Protein AF-A0AAD8YH84-F1 (afdb_monomer_lite)

Organism: NCBI:txid267567

Structure (mmCIF, N/CA/C/O backbone):
data_AF-A0AAD8YH84-F1
#
_entry.id   AF-A0AAD8YH84-F1
#
loop_
_atom_site.group_PDB
_atom_site.id
_atom_site.type_symbol
_atom_site.label_atom_id
_atom_site.label_alt_id
_atom_site.label_comp_id
_atom_site.label_asym_id
_atom_site.label_entity_id
_atom_site.label_seq_id
_atom_site.pdbx_PDB_ins_code
_atom_site.Cartn_x
_atom_site.Cartn_y
_atom_site.Cartn_z
_atom_site.occupancy
_atom_site.B_iso_or_equiv
_atom_site.auth_seq_id
_atom_site.auth_comp_id
_atom_site.auth_asym_id
_atom_site.auth_atom_id
_atom_site.pdbx_PDB_model_num
ATOM 1 N N . GLU A 1 1 ? -4.840 -0.862 -15.797 1.00 57.91 1 GLU A N 1
ATOM 2 C CA . GLU A 1 1 ? -4.434 0.183 -14.823 1.00 57.91 1 GLU A CA 1
ATOM 3 C C . GLU A 1 1 ? -4.237 -0.320 -13.379 1.00 57.91 1 GLU A C 1
ATOM 5 O O . GLU A 1 1 ? -4.005 0.483 -12.484 1.00 57.91 1 GLU A O 1
ATOM 10 N N . TYR A 1 2 ? -4.210 -1.637 -13.135 1.00 66.75 2 TYR A N 1
ATOM 11 C CA . TYR A 1 2 ? -4.249 -2.246 -11.791 1.00 66.75 2 TYR A CA 1
ATOM 12 C C . TYR A 1 2 ? -2.925 -2.258 -10.995 1.00 66.75 2 TYR A C 1
ATOM 14 O O . TYR A 1 2 ? -2.812 -2.936 -9.979 1.00 66.75 2 TYR A O 1
ATOM 22 N N . THR A 1 3 ? -1.902 -1.521 -11.433 1.00 88.50 3 THR A N 1
ATOM 23 C CA . THR A 1 3 ? -0.562 -1.490 -10.804 1.00 88.50 3 THR A CA 1
ATOM 24 C C . THR A 1 3 ? -0.295 -0.214 -10.004 1.00 88.50 3 THR A C 1
ATOM 26 O O . THR A 1 3 ? 0.850 0.094 -9.660 1.00 88.50 3 THR A O 1
ATOM 29 N N . LYS A 1 4 ? -1.355 0.547 -9.722 1.00 95.38 4 LYS A N 1
ATOM 30 C CA . LYS A 1 4 ? -1.313 1.825 -9.012 1.00 95.38 4 LYS A CA 1
ATOM 31 C C . LYS A 1 4 ? -2.124 1.748 -7.723 1.00 95.38 4 LYS A C 1
ATOM 33 O O . LYS A 1 4 ? -3.100 1.007 -7.634 1.00 95.38 4 LYS A O 1
ATOM 38 N N . CYS A 1 5 ? -1.730 2.541 -6.735 1.00 96.88 5 CYS A N 1
ATOM 39 C CA . CYS A 1 5 ? -2.498 2.717 -5.508 1.00 96.88 5 CYS A CA 1
ATOM 40 C C . CYS A 1 5 ? -3.825 3.430 -5.798 1.00 96.88 5 CYS A C 1
ATOM 42 O O . CYS A 1 5 ? -3.808 4.503 -6.392 1.00 96.88 5 CYS A O 1
ATOM 44 N N . GLY A 1 6 ? -4.952 2.897 -5.310 1.00 93.44 6 GLY A N 1
ATOM 45 C CA . GLY A 1 6 ? -6.279 3.513 -5.480 1.00 93.44 6 GLY A CA 1
ATOM 46 C C . GLY A 1 6 ? -6.469 4.868 -4.782 1.00 93.44 6 GLY A C 1
ATOM 47 O O . GLY A 1 6 ? -7.491 5.513 -4.978 1.00 93.44 6 GLY A O 1
ATOM 48 N N . ILE A 1 7 ? -5.493 5.312 -3.977 1.00 95.88 7 ILE A N 1
ATOM 49 C CA . ILE A 1 7 ? -5.532 6.597 -3.258 1.00 95.88 7 ILE A CA 1
ATOM 50 C C . ILE A 1 7 ? -4.567 7.603 -3.873 1.00 95.88 7 ILE A C 1
ATOM 52 O O . ILE A 1 7 ? -4.983 8.666 -4.315 1.00 95.88 7 ILE A O 1
ATOM 56 N N . CYS A 1 8 ? -3.267 7.295 -3.890 1.00 96.69 8 CYS A N 1
ATOM 57 C CA . CYS A 1 8 ? -2.258 8.245 -4.362 1.00 96.69 8 CYS A CA 1
ATOM 58 C C . CYS A 1 8 ? -1.940 8.116 -5.856 1.00 96.69 8 CYS A C 1
ATOM 60 O O . CYS A 1 8 ? -1.123 8.879 -6.360 1.00 96.69 8 CYS A O 1
ATOM 62 N N . ILE A 1 9 ? -2.519 7.129 -6.556 1.00 95.31 9 ILE A N 1
ATOM 63 C CA . ILE A 1 9 ? -2.326 6.850 -7.994 1.00 95.31 9 ILE A CA 1
ATOM 64 C C . ILE A 1 9 ? -0.861 6.525 -8.378 1.00 95.31 9 ILE A C 1
ATOM 66 O O . ILE A 1 9 ? -0.552 6.185 -9.521 1.00 95.31 9 ILE A O 1
ATOM 70 N N . THR A 1 10 ? 0.063 6.540 -7.414 1.00 95.88 10 THR A N 1
ATOM 71 C CA . THR A 1 10 ? 1.465 6.152 -7.590 1.00 95.88 10 THR A CA 1
ATOM 72 C C . THR A 1 10 ? 1.576 4.666 -7.922 1.00 95.88 10 THR A C 1
ATOM 74 O O . THR A 1 10 ? 0.833 3.838 -7.386 1.00 95.88 10 THR A O 1
ATOM 77 N N . LYS A 1 11 ? 2.530 4.328 -8.797 1.00 95.88 11 LYS A N 1
ATOM 78 C CA . LYS A 1 11 ? 2.873 2.940 -9.125 1.00 95.88 11 LYS A CA 1
ATOM 79 C C . LYS A 1 11 ? 3.415 2.217 -7.893 1.00 95.88 11 LYS A C 1
ATOM 81 O O . LYS A 1 11 ? 4.148 2.800 -7.095 1.00 95.88 11 LYS A O 1
ATOM 86 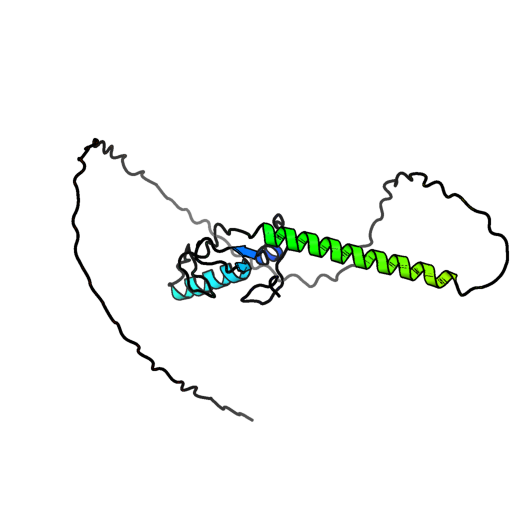N N . PHE A 1 12 ? 3.078 0.942 -7.768 1.00 97.06 12 PHE A N 1
ATOM 87 C CA . PHE A 1 12 ? 3.626 0.108 -6.708 1.00 97.06 12 PHE A CA 1
ATOM 88 C C . PHE A 1 12 ? 5.102 -0.225 -6.930 1.00 97.06 12 PHE A C 1
ATOM 90 O O . PHE A 1 12 ? 5.561 -0.378 -8.063 1.00 97.06 12 PHE A O 1
ATOM 97 N N . SER A 1 13 ? 5.821 -0.384 -5.821 1.00 96.44 13 SER A N 1
ATOM 98 C CA . SER A 1 13 ? 7.168 -0.949 -5.810 1.00 96.44 13 SER A CA 1
ATOM 99 C C . SER A 1 13 ? 7.118 -2.475 -5.923 1.00 96.44 13 SER A C 1
ATOM 101 O O . SER A 1 13 ? 6.216 -3.128 -5.395 1.00 96.44 13 SER A O 1
ATOM 103 N N . SER A 1 14 ? 8.121 -3.034 -6.593 1.00 96.31 14 SER A N 1
ATOM 104 C CA . SER A 1 14 ? 8.383 -4.469 -6.751 1.00 96.31 14 SER A CA 1
ATOM 105 C C . SER A 1 14 ? 9.448 -4.998 -5.773 1.00 96.31 14 SER A C 1
ATOM 107 O O . SER A 1 14 ? 9.706 -6.198 -5.727 1.00 96.31 14 SER A O 1
ATOM 109 N N . TYR A 1 15 ? 10.081 -4.131 -4.976 1.00 92.81 15 TYR A N 1
ATOM 110 C CA . TYR A 1 15 ? 11.219 -4.500 -4.127 1.00 92.81 15 TYR A CA 1
ATOM 111 C C . TYR A 1 15 ? 10.802 -4.748 -2.674 1.00 92.81 15 TYR A C 1
ATOM 113 O O . TYR A 1 15 ? 10.845 -3.843 -1.840 1.00 92.81 15 TYR A O 1
ATOM 121 N N . ARG A 1 16 ? 10.410 -5.990 -2.363 1.00 90.69 16 ARG A N 1
ATOM 122 C CA . ARG A 1 16 ? 9.916 -6.387 -1.030 1.00 90.69 16 ARG A CA 1
ATOM 123 C C . ARG A 1 16 ? 10.971 -6.294 0.073 1.00 90.69 16 ARG A C 1
ATOM 125 O O . ARG A 1 16 ? 10.676 -5.792 1.153 1.00 90.69 16 ARG A O 1
ATOM 132 N N . ASP A 1 17 ? 12.180 -6.772 -0.203 1.00 91.62 17 ASP A N 1
ATOM 133 C CA . ASP A 1 17 ? 13.227 -6.954 0.813 1.00 91.62 17 ASP A CA 1
ATOM 134 C C . ASP A 1 17 ? 14.112 -5.699 0.972 1.00 91.62 17 ASP A C 1
ATOM 136 O O . ASP A 1 17 ? 15.149 -5.714 1.635 1.00 91.62 17 ASP A O 1
ATOM 140 N N . ASN A 1 18 ? 13.698 -4.580 0.366 1.00 92.25 18 ASN A N 1
ATOM 141 C CA . ASN A 1 18 ? 14.405 -3.314 0.474 1.00 92.25 18 ASN A CA 1
ATOM 142 C C . ASN A 1 18 ? 14.263 -2.746 1.892 1.00 92.25 18 ASN A C 1
ATOM 144 O O . ASN A 1 18 ? 13.152 -2.595 2.394 1.00 92.25 18 ASN A O 1
ATOM 148 N N . LYS A 1 19 ? 15.383 -2.397 2.530 1.00 94.12 19 LYS A N 1
ATOM 149 C CA . LYS A 1 19 ? 15.397 -1.818 3.881 1.00 94.12 19 LYS A CA 1
ATOM 150 C C . LYS A 1 19 ? 15.019 -0.333 3.903 1.00 94.12 19 LYS A C 1
ATOM 152 O O . LYS A 1 19 ? 14.677 0.179 4.964 1.00 94.12 19 LYS A O 1
ATOM 157 N N . ASN A 1 20 ? 15.047 0.352 2.758 1.00 96.50 20 ASN A N 1
ATOM 158 C CA . ASN A 1 20 ? 14.724 1.770 2.667 1.00 96.50 20 ASN A CA 1
ATOM 159 C C . ASN A 1 20 ? 13.214 2.003 2.902 1.00 96.50 20 ASN A C 1
ATOM 161 O O . ASN A 1 20 ? 12.395 1.535 2.100 1.00 96.50 20 ASN A O 1
ATOM 165 N N . PRO A 1 21 ? 12.823 2.745 3.956 1.00 93.81 21 PRO A N 1
ATOM 166 C CA . PRO A 1 21 ? 11.419 2.987 4.272 1.00 93.81 21 PRO A CA 1
ATOM 167 C C . PRO A 1 21 ? 10.675 3.730 3.157 1.00 93.81 21 PRO A C 1
ATOM 169 O O . PRO A 1 21 ? 9.501 3.442 2.935 1.00 93.81 21 PRO A O 1
ATOM 172 N N . GLU A 1 22 ? 11.336 4.615 2.405 1.00 95.75 22 GLU A N 1
ATOM 173 C CA . GLU A 1 22 ? 10.700 5.356 1.307 1.00 95.75 22 GLU A CA 1
ATOM 174 C C . GLU A 1 22 ? 10.241 4.427 0.182 1.00 95.75 22 GLU A C 1
ATOM 176 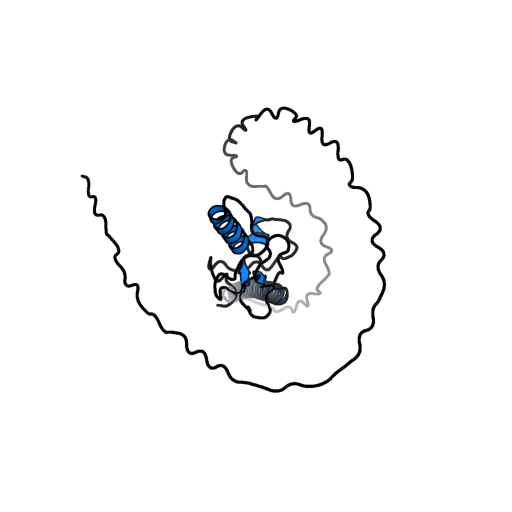O O . GLU A 1 22 ? 9.132 4.551 -0.332 1.00 95.75 22 GLU A O 1
ATOM 181 N N . ILE A 1 23 ? 11.039 3.406 -0.133 1.00 94.38 23 ILE A N 1
ATOM 182 C CA . ILE A 1 23 ? 10.672 2.405 -1.141 1.00 94.38 23 ILE A CA 1
ATOM 183 C C . ILE A 1 23 ? 9.582 1.476 -0.593 1.00 94.38 23 ILE A C 1
ATOM 185 O O . ILE A 1 23 ? 8.630 1.141 -1.305 1.00 94.38 23 ILE A O 1
ATOM 189 N N . ARG A 1 24 ? 9.675 1.091 0.688 1.00 95.81 24 ARG A N 1
ATOM 190 C CA . ARG A 1 24 ? 8.687 0.214 1.340 1.00 95.81 24 ARG A CA 1
ATOM 191 C C . ARG A 1 24 ? 7.303 0.850 1.449 1.00 95.81 24 ARG A C 1
ATOM 193 O O . ARG A 1 24 ? 6.310 0.130 1.350 1.00 95.81 24 ARG A O 1
ATOM 200 N N . LYS A 1 25 ? 7.211 2.177 1.593 1.00 97.44 25 LYS A N 1
ATOM 201 C CA . LYS A 1 25 ? 5.935 2.918 1.577 1.00 97.44 25 LYS A CA 1
ATOM 202 C C . LYS A 1 25 ? 5.158 2.711 0.272 1.00 97.44 25 LYS A C 1
ATOM 204 O O . LYS A 1 25 ? 3.937 2.841 0.267 1.00 97.44 25 LYS A O 1
ATOM 209 N N . HIS A 1 26 ? 5.824 2.343 -0.820 1.00 97.50 26 HIS A N 1
ATOM 210 C CA . HIS A 1 26 ? 5.181 2.089 -2.108 1.00 97.50 26 HIS A CA 1
ATOM 211 C C . HIS A 1 26 ? 4.836 0.615 -2.360 1.00 97.50 26 HIS A C 1
ATOM 213 O O . HIS A 1 26 ? 4.326 0.294 -3.432 1.00 97.50 26 HIS A O 1
ATOM 219 N N . LEU A 1 27 ? 5.071 -0.293 -1.408 1.00 97.56 27 LEU A N 1
ATOM 220 C CA . LEU A 1 27 ? 4.686 -1.698 -1.560 1.00 97.56 27 LEU A CA 1
ATOM 221 C C . LEU A 1 27 ? 3.160 -1.877 -1.460 1.00 97.56 27 LEU A C 1
ATOM 223 O O . LEU A 1 27 ? 2.536 -1.231 -0.611 1.00 97.56 27 LEU A O 1
ATOM 227 N N . PRO A 1 28 ? 2.557 -2.756 -2.282 1.00 97.88 28 PRO A N 1
ATOM 228 C CA . PRO A 1 28 ? 1.129 -3.041 -2.232 1.00 97.88 28 PRO A CA 1
ATOM 229 C C . PRO A 1 28 ? 0.803 -3.915 -1.016 1.00 97.88 28 PRO A C 1
ATOM 231 O O . PRO A 1 28 ? 1.316 -5.028 -0.868 1.00 97.88 28 PRO A O 1
ATOM 234 N N . VAL A 1 29 ? -0.069 -3.414 -0.150 1.00 98.00 29 VAL A N 1
ATOM 235 C CA . VAL A 1 29 ? -0.572 -4.100 1.039 1.00 98.00 29 VAL A CA 1
ATOM 236 C C . VAL A 1 29 ? -1.978 -4.610 0.753 1.00 98.00 29 VAL A C 1
ATOM 238 O O . VAL A 1 29 ? -2.857 -3.849 0.347 1.00 98.00 29 VAL A O 1
ATOM 241 N N . LEU A 1 30 ? -2.166 -5.907 0.969 1.00 96.62 30 LEU A N 1
ATOM 242 C CA . LEU A 1 30 ? -3.420 -6.624 0.819 1.00 96.62 30 LEU A CA 1
ATOM 243 C C . LEU A 1 30 ? -4.259 -6.493 2.092 1.00 96.62 30 LEU A C 1
ATOM 245 O O . LEU A 1 30 ? -3.729 -6.507 3.208 1.00 96.62 30 LEU A O 1
ATOM 249 N N . SER A 1 31 ? -5.575 -6.401 1.922 1.00 97.38 31 SER A N 1
ATOM 250 C CA . SER A 1 31 ? -6.494 -6.496 3.050 1.00 97.38 31 SER A CA 1
ATOM 251 C C . SER A 1 31 ? -6.363 -7.850 3.758 1.00 97.38 31 SER A C 1
ATOM 253 O O . SER A 1 31 ? -6.175 -8.896 3.144 1.00 97.38 31 SER A O 1
ATOM 255 N N . SER A 1 32 ? -6.464 -7.839 5.083 1.00 96.62 32 SER A N 1
ATOM 256 C CA . SER A 1 32 ? -6.575 -9.044 5.906 1.00 96.62 32 SER A CA 1
ATOM 257 C C . SER A 1 32 ? -7.994 -9.606 5.938 1.00 96.62 32 SER A C 1
ATOM 259 O O . SER A 1 32 ? -8.167 -10.748 6.359 1.00 96.62 32 SER A O 1
ATOM 261 N N . SER A 1 33 ? -8.994 -8.826 5.520 1.00 96.69 33 SER A N 1
ATOM 262 C CA . SER A 1 33 ? -10.383 -9.277 5.477 1.00 96.69 33 SER A CA 1
ATOM 263 C C . SER A 1 33 ? -10.655 -10.079 4.206 1.00 96.69 33 SER A C 1
ATOM 265 O O . SER A 1 33 ? -10.360 -9.623 3.106 1.00 96.69 33 SER A O 1
ATOM 267 N N . GLN A 1 34 ? -11.297 -11.241 4.349 1.00 95.81 34 GLN A N 1
ATOM 268 C CA . GLN A 1 34 ? -11.685 -12.100 3.220 1.00 95.81 34 GLN A CA 1
ATOM 269 C C . GLN A 1 34 ? -12.753 -11.466 2.315 1.00 95.81 34 GLN A C 1
ATOM 271 O O . GLN A 1 34 ? -12.930 -11.892 1.180 1.00 95.81 34 GLN A O 1
ATOM 276 N N . ARG A 1 35 ? -13.471 -10.449 2.808 1.00 96.38 35 ARG A N 1
ATOM 277 C CA . ARG A 1 35 ? -14.527 -9.737 2.068 1.00 96.38 35 ARG A CA 1
ATOM 278 C C . ARG A 1 35 ? -14.016 -8.495 1.336 1.00 96.38 35 ARG A C 1
ATOM 280 O O . ARG A 1 35 ? -14.805 -7.700 0.838 1.00 96.38 35 ARG A O 1
ATOM 287 N N . CYS A 1 36 ? -12.702 -8.282 1.323 1.00 96.19 36 CYS A N 1
ATOM 288 C CA . CYS A 1 36 ? -12.083 -7.109 0.733 1.00 96.19 36 CYS A CA 1
ATOM 289 C C . CYS A 1 36 ? -10.873 -7.530 -0.098 1.00 96.19 36 CYS A C 1
ATOM 291 O O . CYS A 1 36 ? -9.842 -7.913 0.440 1.00 96.19 36 CYS A O 1
ATOM 293 N N . ASP A 1 37 ? -10.982 -7.378 -1.408 1.00 95.06 37 ASP A N 1
ATOM 294 C CA . ASP A 1 37 ? -9.915 -7.612 -2.379 1.00 95.06 37 ASP A CA 1
ATOM 295 C C . ASP A 1 37 ? -9.101 -6.347 -2.690 1.00 95.06 37 ASP A C 1
ATOM 297 O O . ASP A 1 37 ? -8.110 -6.415 -3.401 1.00 95.06 37 ASP A O 1
ATOM 301 N N . HIS A 1 38 ? -9.464 -5.190 -2.130 1.00 95.62 38 HIS A N 1
ATOM 302 C CA . HIS A 1 38 ? -8.730 -3.943 -2.333 1.00 95.62 38 HIS A CA 1
ATOM 303 C C . HIS A 1 38 ? -7.320 -3.974 -1.721 1.00 95.62 38 HIS A C 1
ATOM 305 O O . HIS A 1 38 ? -7.105 -4.455 -0.602 1.00 95.62 38 HIS A O 1
ATOM 311 N N . TRP A 1 39 ? -6.372 -3.350 -2.420 1.00 95.88 39 TRP A N 1
ATOM 312 C CA . TRP A 1 39 ? -5.003 -3.135 -1.957 1.00 95.88 39 TRP A CA 1
ATOM 313 C C . TRP A 1 39 ? -4.574 -1.675 -2.134 1.00 95.88 39 TRP A C 1
ATOM 315 O O . TRP A 1 39 ? -4.970 -0.984 -3.074 1.00 95.88 39 TRP A O 1
ATOM 325 N N . PHE A 1 40 ? -3.712 -1.208 -1.233 1.00 97.75 40 PHE A N 1
ATOM 326 C CA . PHE A 1 40 ? -3.176 0.157 -1.240 1.00 97.75 40 PHE A CA 1
ATOM 327 C C . PHE A 1 40 ? -1.680 0.138 -0.965 1.00 97.75 40 PHE A C 1
ATOM 329 O O . PHE A 1 40 ? -1.137 -0.868 -0.515 1.00 97.75 40 PHE A O 1
ATOM 336 N N . CYS A 1 41 ? -0.987 1.246 -1.225 1.00 98.00 41 CYS A N 1
ATOM 337 C CA . CYS A 1 41 ? 0.416 1.321 -0.844 1.00 98.00 41 CYS A CA 1
ATOM 338 C C . CYS A 1 41 ? 0.531 1.462 0.679 1.00 98.00 41 CYS A C 1
ATOM 340 O O . CYS A 1 41 ? -0.320 2.082 1.325 1.00 98.00 41 CYS A O 1
ATOM 342 N N . HIS A 1 42 ? 1.593 0.903 1.253 1.00 98.06 42 HIS A N 1
ATOM 343 C CA . HIS A 1 42 ? 1.815 0.940 2.696 1.00 98.06 42 HIS A CA 1
ATOM 344 C C . HIS A 1 42 ? 1.818 2.377 3.256 1.00 98.06 42 HIS A C 1
ATOM 346 O O . HIS A 1 42 ? 1.232 2.642 4.301 1.00 98.06 42 HIS A O 1
ATOM 352 N N . GLY A 1 43 ? 2.374 3.340 2.519 1.00 98.19 43 GLY A N 1
ATOM 353 C CA . GLY A 1 43 ? 2.385 4.751 2.902 1.00 98.19 43 GLY A CA 1
ATOM 354 C C . GLY A 1 43 ? 0.988 5.372 3.009 1.00 98.19 43 GLY A C 1
ATOM 355 O O . GLY A 1 43 ? 0.748 6.164 3.917 1.00 98.19 43 GLY A O 1
ATOM 356 N N . CYS A 1 44 ? 0.045 4.999 2.136 1.00 98.50 44 CYS A N 1
ATOM 357 C CA . CYS A 1 44 ? -1.344 5.456 2.245 1.00 98.50 44 CYS A CA 1
ATOM 358 C C . CYS A 1 44 ? -2.050 4.860 3.466 1.00 98.50 44 CYS A C 1
ATOM 360 O O . CYS A 1 44 ? -2.835 5.555 4.100 1.00 98.50 44 CYS A O 1
ATOM 362 N N . ILE A 1 45 ? -1.747 3.609 3.819 1.00 98.19 45 ILE A N 1
ATOM 363 C CA . ILE A 1 45 ? -2.288 2.966 5.023 1.00 98.19 45 ILE A CA 1
ATOM 364 C C . ILE A 1 45 ? -1.773 3.662 6.288 1.00 98.19 45 ILE A C 1
ATOM 366 O O . ILE A 1 45 ? -2.567 3.966 7.172 1.00 98.19 45 ILE A O 1
ATOM 370 N N . LEU A 1 46 ? -0.474 3.972 6.360 1.00 98.06 46 LEU A N 1
ATOM 371 C CA . LEU A 1 46 ? 0.103 4.709 7.492 1.00 98.06 46 LEU A CA 1
ATOM 372 C C . LEU A 1 46 ? -0.489 6.118 7.615 1.00 98.06 46 LEU A C 1
ATOM 374 O O . LEU A 1 46 ? -0.831 6.550 8.710 1.00 98.06 46 LEU A O 1
ATOM 378 N N . ARG A 1 47 ? -0.671 6.822 6.491 1.00 98.31 47 ARG A N 1
ATOM 379 C CA . ARG A 1 47 ? -1.315 8.143 6.484 1.00 98.31 47 ARG A CA 1
ATOM 380 C C . ARG A 1 47 ? -2.748 8.080 7.006 1.00 98.31 47 ARG A C 1
ATOM 382 O O . ARG A 1 47 ? -3.141 8.928 7.797 1.00 98.31 47 ARG A O 1
ATOM 389 N N . GLU A 1 48 ? -3.511 7.073 6.589 1.00 98.06 48 GLU A N 1
ATOM 390 C CA . GLU A 1 48 ? -4.870 6.868 7.092 1.00 98.06 48 GLU A CA 1
ATOM 391 C C . GLU A 1 48 ? -4.870 6.508 8.584 1.00 98.06 48 GLU A C 1
ATOM 393 O O . GLU A 1 48 ? -5.750 6.954 9.313 1.00 98.06 48 GLU A O 1
ATOM 398 N N . GLN A 1 49 ? -3.866 5.768 9.070 1.00 97.88 49 GLN A N 1
ATOM 399 C CA . GLN A 1 49 ? -3.720 5.471 10.497 1.00 97.88 49 GLN A CA 1
ATOM 400 C C . GLN A 1 49 ? -3.592 6.747 11.322 1.00 97.88 49 GLN A C 1
ATOM 402 O O . GLN A 1 49 ? -4.280 6.891 12.329 1.00 97.88 49 GLN A O 1
ATOM 407 N N . LEU A 1 50 ? -2.717 7.654 10.880 1.00 98.12 50 LEU A N 1
ATOM 408 C CA . LEU A 1 50 ? -2.481 8.936 11.535 1.00 98.12 50 LEU A CA 1
ATOM 409 C C . LEU A 1 50 ? -3.743 9.799 11.502 1.00 98.12 50 LEU A C 1
ATOM 411 O O . LEU A 1 50 ? -4.172 10.271 12.549 1.00 98.12 50 LEU A O 1
ATOM 415 N N . ARG A 1 51 ? -4.405 9.891 10.342 1.00 98.12 51 ARG A N 1
ATOM 416 C CA . ARG A 1 51 ? -5.677 10.613 10.190 1.00 98.12 51 ARG A CA 1
ATOM 417 C C . ARG A 1 51 ? -6.746 10.103 11.165 1.00 98.12 51 ARG A C 1
ATOM 419 O O . ARG A 1 51 ? -7.435 10.888 11.803 1.00 98.12 51 ARG A O 1
ATOM 426 N N . VAL A 1 52 ? -6.882 8.782 11.307 1.00 97.50 52 VAL A N 1
ATOM 427 C CA . VAL A 1 52 ? -7.829 8.186 12.264 1.00 97.50 52 VAL A CA 1
ATOM 428 C C . VAL A 1 52 ? -7.374 8.413 13.707 1.00 97.50 52 VAL A C 1
ATOM 430 O O . VAL A 1 52 ? -8.214 8.621 14.577 1.00 97.50 52 VAL A O 1
ATOM 433 N N . ALA A 1 53 ? -6.073 8.387 13.995 1.00 97.94 53 ALA A N 1
ATOM 434 C CA . ALA A 1 53 ? -5.562 8.663 15.335 1.00 97.94 53 ALA A CA 1
ATOM 435 C C . ALA A 1 53 ? -5.861 10.106 15.776 1.00 97.94 53 ALA A C 1
ATOM 437 O O . ALA A 1 53 ? -6.279 10.312 16.913 1.00 97.94 53 ALA A O 1
ATOM 438 N N . GLU A 1 54 ? -5.727 11.082 14.874 1.00 98.19 54 GLU A N 1
ATOM 439 C CA . GLU A 1 54 ? -6.101 12.485 15.108 1.00 98.19 54 GLU A CA 1
ATOM 440 C C . GLU A 1 54 ? -7.581 12.615 15.505 1.00 98.19 54 GLU A C 1
ATOM 442 O O . GLU A 1 54 ? -7.906 13.286 16.483 1.00 98.19 54 GLU A O 1
ATOM 447 N N . GLU A 1 55 ? -8.474 11.886 14.829 1.00 97.88 55 GLU A N 1
ATOM 448 C CA . GLU A 1 55 ? -9.906 11.832 15.168 1.00 97.88 55 GLU A CA 1
ATOM 449 C C . GLU A 1 55 ? -10.192 11.125 16.506 1.00 97.88 55 GLU A C 1
ATOM 451 O O . GLU A 1 55 ? -11.233 11.356 17.118 1.00 97.88 55 GLU A O 1
ATOM 456 N N . ASN A 1 56 ? -9.279 10.267 16.975 1.00 96.62 56 ASN A N 1
ATOM 457 C CA . ASN A 1 56 ? -9.425 9.457 18.189 1.00 96.62 56 ASN A CA 1
ATOM 458 C C . ASN A 1 56 ? -8.542 9.950 19.348 1.00 96.62 56 ASN A C 1
ATOM 460 O O . ASN A 1 56 ? -8.072 9.146 20.157 1.00 96.62 56 ASN A O 1
ATOM 464 N N . ILE A 1 57 ? -8.324 11.267 19.458 1.00 97.62 57 ILE A N 1
ATOM 465 C CA . ILE A 1 57 ? -7.586 11.887 20.577 1.00 97.62 57 ILE A CA 1
ATOM 466 C C . ILE A 1 57 ? -6.154 11.316 20.670 1.00 97.62 57 ILE A C 1
ATOM 468 O O . ILE A 1 57 ? -5.655 10.960 21.735 1.00 97.62 57 ILE A O 1
ATOM 472 N N . GLY A 1 58 ? -5.512 11.128 19.517 1.00 96.88 58 GLY A N 1
ATOM 473 C CA . GLY A 1 58 ? -4.164 10.569 19.401 1.00 96.88 58 GLY A CA 1
ATOM 474 C C . GLY A 1 58 ? -4.072 9.050 19.584 1.00 96.88 58 GLY A C 1
ATOM 475 O O . GLY A 1 58 ? -2.986 8.490 19.440 1.00 96.88 58 GLY A O 1
ATOM 476 N N . ARG A 1 59 ? -5.176 8.341 19.867 1.00 97.56 59 ARG A N 1
ATOM 477 C CA . ARG A 1 59 ? -5.144 6.876 19.990 1.00 97.56 59 ARG A CA 1
ATOM 478 C C . ARG A 1 59 ? -4.961 6.229 18.622 1.00 97.56 59 ARG A C 1
ATOM 480 O O . ARG A 1 59 ? -5.853 6.265 17.778 1.00 97.56 59 ARG A O 1
ATOM 487 N N . ILE A 1 60 ? -3.819 5.573 18.435 1.00 97.44 60 ILE A N 1
ATOM 488 C CA . ILE A 1 60 ? -3.477 4.877 17.193 1.00 97.44 60 ILE A CA 1
ATOM 489 C C . ILE A 1 60 ? -4.283 3.571 17.091 1.00 97.44 60 ILE A C 1
ATOM 491 O O . ILE A 1 60 ? -4.097 2.668 17.912 1.00 97.44 60 ILE A O 1
ATOM 495 N N . PRO A 1 61 ? -5.163 3.411 16.086 1.00 96.69 61 PRO A N 1
ATOM 496 C CA . PRO A 1 61 ? -5.909 2.174 15.924 1.00 96.69 61 PRO A CA 1
ATOM 497 C C . PRO A 1 61 ? -4.989 1.045 15.444 1.00 96.69 61 PRO A C 1
ATOM 499 O O . PRO A 1 61 ? -4.182 1.219 14.525 1.00 96.69 61 PRO A O 1
ATOM 502 N N . LYS A 1 62 ? -5.171 -0.153 16.013 1.00 97.06 62 LYS A N 1
ATOM 503 C CA . LYS A 1 62 ? -4.523 -1.383 15.522 1.00 97.06 62 LYS A CA 1
ATOM 504 C C . LYS A 1 62 ? -5.014 -1.767 14.122 1.00 97.06 62 LYS A C 1
ATOM 506 O O . LYS A 1 62 ? -4.250 -2.274 13.309 1.00 97.06 62 LYS A O 1
ATOM 511 N N . TRP A 1 63 ? -6.295 -1.523 13.852 1.00 97.62 63 TRP A N 1
ATOM 512 C CA . TRP A 1 63 ? -6.964 -1.916 12.618 1.00 97.62 63 TRP A CA 1
ATOM 513 C C . TRP A 1 63 ? -7.605 -0.722 11.925 1.00 97.62 63 TRP A C 1
ATOM 515 O O . TRP A 1 63 ? -8.326 0.054 12.549 1.00 97.62 63 TRP A O 1
ATOM 525 N N . ILE A 1 64 ? -7.418 -0.639 10.613 1.00 97.62 64 ILE A N 1
ATOM 526 C CA . ILE A 1 64 ? -7.986 0.405 9.762 1.00 97.62 64 ILE A CA 1
ATOM 527 C C . ILE A 1 64 ? -9.034 -0.215 8.838 1.00 97.62 64 ILE A C 1
ATOM 529 O O . ILE A 1 64 ? -8.870 -1.329 8.323 1.00 97.62 64 ILE A O 1
ATOM 533 N N . LYS A 1 65 ? -10.142 0.505 8.646 1.00 98.06 65 LYS A N 1
ATOM 534 C CA . LYS A 1 65 ? -11.191 0.135 7.688 1.00 98.06 65 LYS A CA 1
ATOM 535 C C . LYS A 1 65 ? -10.678 0.292 6.260 1.00 98.06 65 LYS A C 1
ATOM 537 O O . LYS A 1 65 ? -9.840 1.147 5.992 1.00 98.06 65 LYS A O 1
ATOM 542 N N . CYS A 1 66 ? -11.213 -0.484 5.323 1.00 98.06 66 CYS A N 1
ATOM 543 C CA . CYS A 1 66 ? -10.852 -0.286 3.924 1.00 98.06 66 CYS A CA 1
ATOM 544 C C . CYS A 1 66 ? -11.283 1.100 3.428 1.00 98.06 66 CYS A C 1
ATOM 546 O O . CYS A 1 66 ? -12.424 1.510 3.643 1.00 98.06 66 CYS A O 1
ATOM 548 N N . MET A 1 67 ? -10.395 1.813 2.732 1.00 97.38 67 MET A N 1
ATOM 549 C CA . MET A 1 67 ? -10.690 3.143 2.193 1.00 97.38 67 MET A CA 1
ATOM 550 C C . MET A 1 67 ? -11.691 3.116 1.021 1.00 97.38 67 MET A C 1
ATOM 552 O O . MET A 1 67 ? -12.290 4.147 0.732 1.00 97.38 67 MET A O 1
ATOM 556 N N . HIS A 1 68 ? -11.926 1.952 0.398 1.00 96.69 68 HIS A N 1
ATOM 557 C CA . HIS A 1 68 ? -12.948 1.763 -0.642 1.00 96.69 68 HIS A CA 1
ATOM 558 C C . HIS A 1 68 ? -14.237 1.135 -0.097 1.00 96.69 68 HIS A C 1
ATOM 560 O O . HIS A 1 68 ? -15.253 1.817 -0.008 1.00 96.69 68 HIS A O 1
ATOM 566 N N . CYS A 1 69 ? -14.215 -0.138 0.312 1.00 97.12 69 CYS A N 1
ATOM 567 C CA . CYS A 1 69 ? -15.436 -0.855 0.714 1.00 97.12 69 CYS A CA 1
ATOM 568 C C . CYS A 1 69 ? -15.841 -0.673 2.185 1.00 97.12 69 CYS A C 1
ATOM 570 O O . CYS A 1 69 ? -16.857 -1.214 2.607 1.00 97.12 69 CYS A O 1
ATOM 572 N N . ARG A 1 70 ? -15.053 0.060 2.987 1.00 97.25 70 ARG A N 1
ATOM 573 C CA . ARG A 1 70 ? -15.304 0.315 4.422 1.00 97.25 70 ARG A CA 1
ATOM 574 C C . ARG A 1 70 ? -15.361 -0.929 5.320 1.00 97.25 70 ARG A C 1
ATOM 576 O O . ARG A 1 70 ? -15.685 -0.793 6.500 1.00 97.25 70 ARG A O 1
ATOM 583 N N . GLU A 1 71 ? -14.973 -2.099 4.807 1.00 96.94 71 GLU A N 1
ATOM 584 C CA . GLU A 1 71 ? -14.889 -3.343 5.574 1.00 96.94 71 GLU A CA 1
ATOM 585 C C . GLU A 1 71 ? -14.006 -3.155 6.814 1.00 96.94 71 GLU A C 1
ATOM 587 O O . GLU A 1 71 ? -12.921 -2.551 6.760 1.00 96.94 71 GLU A O 1
ATOM 592 N N . LYS A 1 72 ? -14.495 -3.640 7.956 1.00 92.06 72 LYS A N 1
ATOM 593 C CA . LYS A 1 72 ? -13.809 -3.486 9.239 1.00 92.06 72 LYS A CA 1
ATOM 594 C C . LYS A 1 72 ? -12.578 -4.397 9.242 1.00 92.06 72 LYS A C 1
ATOM 596 O O . LYS A 1 72 ? -12.524 -5.391 8.526 1.00 92.06 72 LYS A O 1
ATOM 601 N N . THR A 1 73 ? -11.555 -4.049 10.022 1.00 91.12 73 THR A N 1
ATOM 602 C CA . THR A 1 73 ? -10.340 -4.882 10.167 1.00 91.12 73 THR A CA 1
ATOM 603 C C . THR A 1 73 ? -9.625 -5.221 8.851 1.00 91.12 73 THR A C 1
ATOM 605 O O . THR A 1 73 ? -9.067 -6.301 8.691 1.00 91.12 73 THR A O 1
ATOM 608 N N . SER A 1 74 ? -9.630 -4.294 7.890 1.00 95.06 74 SER A N 1
ATOM 609 C CA . SER A 1 74 ? -9.014 -4.547 6.585 1.00 95.06 74 SER A CA 1
ATOM 610 C C . SER A 1 74 ? -7.492 -4.458 6.651 1.00 95.06 74 SER A C 1
ATOM 612 O O . SER A 1 74 ? -6.805 -5.315 6.110 1.00 95.06 74 SER A O 1
ATOM 614 N N . PHE A 1 75 ? -6.933 -3.475 7.356 1.00 97.69 75 PHE A N 1
ATOM 615 C CA . PHE A 1 75 ? -5.484 -3.255 7.367 1.00 97.69 75 PHE A CA 1
ATOM 616 C C . PHE A 1 75 ? -4.932 -3.182 8.790 1.00 97.69 75 PHE A C 1
ATOM 618 O O . PHE A 1 75 ? -5.493 -2.478 9.626 1.00 97.69 75 PHE A O 1
ATOM 625 N N . ASN A 1 76 ? -3.827 -3.891 9.045 1.00 97.81 76 ASN A N 1
ATOM 626 C CA . ASN A 1 76 ? -3.020 -3.791 10.265 1.00 97.81 76 ASN A CA 1
ATOM 627 C C . ASN A 1 76 ? -1.653 -3.185 9.892 1.00 97.81 76 ASN A C 1
ATOM 629 O O . ASN A 1 76 ? -0.833 -3.891 9.302 1.00 97.81 76 ASN A O 1
ATOM 633 N N . PRO A 1 77 ? -1.400 -1.897 10.182 1.00 95.94 77 PRO A N 1
ATOM 634 C CA . PRO A 1 77 ? -0.154 -1.233 9.790 1.00 95.94 77 PRO A CA 1
ATOM 635 C C . PRO A 1 77 ? 1.093 -1.737 10.527 1.00 95.94 77 PRO A C 1
ATOM 637 O O . PRO A 1 77 ? 2.192 -1.611 9.996 1.00 95.94 77 PRO A O 1
ATOM 640 N N . ALA A 1 78 ? 0.941 -2.321 11.722 1.00 96.25 78 ALA A N 1
ATOM 641 C CA . ALA A 1 78 ? 2.065 -2.897 12.465 1.00 96.25 78 ALA A CA 1
ATOM 642 C C . ALA A 1 78 ? 2.576 -4.194 11.812 1.00 96.25 78 ALA A C 1
ATOM 644 O O . ALA A 1 78 ? 3.773 -4.471 11.820 1.00 96.25 78 ALA A O 1
ATOM 645 N N . GLU A 1 79 ? 1.673 -4.959 11.192 1.00 96.81 79 GLU A N 1
ATOM 646 C CA . GLU A 1 79 ? 1.972 -6.230 10.522 1.00 96.81 79 GLU A CA 1
ATOM 647 C C . GLU A 1 79 ? 1.345 -6.262 9.115 1.00 96.81 79 GLU A C 1
ATOM 649 O O . GLU A 1 79 ? 0.378 -6.992 8.858 1.00 96.81 79 GLU A O 1
ATOM 654 N N . PRO A 1 80 ? 1.858 -5.449 8.174 1.00 96.88 80 PRO A N 1
ATOM 655 C CA . PRO A 1 80 ? 1.269 -5.329 6.849 1.00 96.88 80 PRO A CA 1
ATOM 656 C C . PRO A 1 80 ? 1.454 -6.622 6.045 1.00 96.88 80 PRO A C 1
ATOM 658 O O . PRO A 1 80 ? 2.567 -7.125 5.869 1.00 96.88 80 PRO A O 1
ATOM 661 N N . LYS A 1 81 ? 0.359 -7.136 5.477 1.00 97.25 81 LYS A N 1
ATOM 662 C CA . LYS A 1 81 ? 0.386 -8.279 4.555 1.00 97.25 81 LYS A CA 1
ATOM 663 C C . LYS A 1 81 ? 0.619 -7.791 3.131 1.00 97.25 81 LYS A C 1
ATOM 665 O O . LYS A 1 81 ? -0.285 -7.263 2.496 1.00 97.25 81 LYS A O 1
ATOM 670 N N . TYR A 1 82 ? 1.828 -7.957 2.609 1.00 97.31 82 TYR A N 1
ATOM 671 C CA . TYR A 1 82 ? 2.146 -7.535 1.241 1.00 97.31 82 TYR A CA 1
ATOM 672 C C . TYR A 1 82 ? 1.606 -8.509 0.181 1.00 97.31 82 TYR A C 1
ATOM 674 O O . TYR A 1 82 ? 1.696 -9.729 0.343 1.00 97.31 82 TYR A O 1
ATOM 682 N N . HIS A 1 83 ? 1.105 -7.979 -0.939 1.00 96.69 83 HIS A N 1
ATOM 683 C CA . HIS A 1 83 ? 0.578 -8.784 -2.046 1.00 96.69 83 HIS A CA 1
ATOM 684 C C . HIS A 1 83 ? 1.715 -9.407 -2.879 1.00 96.69 83 HIS A C 1
ATOM 686 O O . HIS A 1 83 ? 2.111 -8.874 -3.914 1.00 96.69 83 HIS A O 1
ATOM 692 N N . ARG A 1 84 ? 2.226 -10.571 -2.451 1.00 96.25 84 ARG A N 1
ATOM 693 C CA . ARG A 1 84 ? 3.397 -11.245 -3.057 1.00 96.25 84 ARG A CA 1
ATOM 694 C C . ARG A 1 84 ? 3.293 -11.428 -4.576 1.00 96.25 84 ARG A C 1
ATOM 696 O O . ARG A 1 84 ? 4.171 -10.975 -5.296 1.00 96.25 84 ARG A O 1
ATOM 703 N N . LEU A 1 85 ? 2.180 -11.983 -5.064 1.00 95.56 85 LEU A N 1
ATOM 704 C CA . LEU A 1 85 ? 1.998 -12.235 -6.499 1.00 95.56 85 LEU A CA 1
ATOM 705 C C . LEU A 1 85 ? 2.077 -10.954 -7.352 1.00 95.56 85 LEU A C 1
ATOM 707 O O . LEU A 1 85 ? 2.701 -10.959 -8.410 1.00 95.56 85 LEU A O 1
ATOM 711 N N . LEU A 1 86 ? 1.476 -9.851 -6.892 1.00 95.06 86 LEU A N 1
ATOM 712 C CA . LEU A 1 86 ? 1.529 -8.567 -7.591 1.00 95.06 86 LEU A CA 1
ATOM 713 C C . LEU A 1 86 ? 2.961 -8.022 -7.629 1.00 95.06 86 LEU A C 1
ATOM 715 O O . LEU A 1 86 ? 3.409 -7.557 -8.671 1.00 95.06 86 LEU A O 1
ATOM 719 N N . ILE A 1 87 ? 3.693 -8.126 -6.519 1.00 96.38 87 ILE A N 1
ATOM 720 C CA . ILE A 1 87 ? 5.104 -7.728 -6.437 1.00 96.38 87 ILE A CA 1
ATOM 721 C C . ILE A 1 87 ? 5.948 -8.514 -7.456 1.00 96.38 8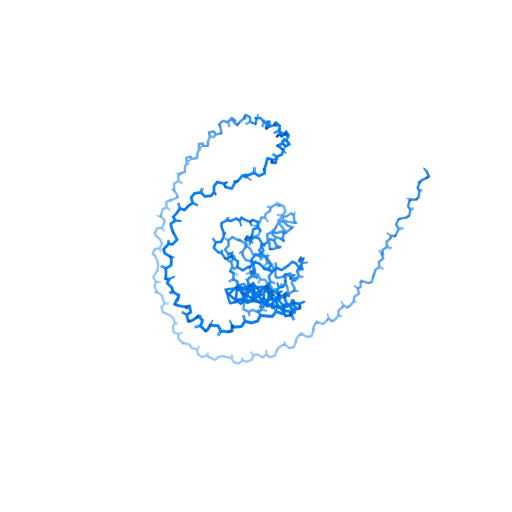7 ILE A C 1
ATOM 723 O O . ILE A 1 87 ? 6.698 -7.908 -8.222 1.00 96.38 87 ILE A O 1
ATOM 727 N N . ASP A 1 88 ? 5.770 -9.834 -7.532 1.00 96.19 88 ASP A N 1
ATOM 728 C CA . ASP A 1 88 ? 6.516 -10.696 -8.458 1.00 96.19 88 ASP A CA 1
ATOM 729 C C . ASP A 1 88 ? 6.177 -10.401 -9.929 1.00 96.19 88 ASP A C 1
ATOM 731 O O . ASP A 1 88 ? 7.052 -10.404 -10.802 1.00 96.19 88 ASP A O 1
ATOM 735 N N . LEU A 1 89 ? 4.905 -10.116 -10.227 1.00 95.50 89 LEU A N 1
ATOM 736 C CA . LEU A 1 89 ? 4.470 -9.689 -11.560 1.00 95.50 89 LEU A CA 1
ATOM 737 C C . LEU A 1 89 ? 5.109 -8.355 -11.962 1.00 95.50 89 LEU A C 1
ATOM 739 O O . LEU A 1 89 ? 5.614 -8.237 -13.078 1.00 95.50 89 LEU A O 1
ATOM 743 N N . LEU A 1 90 ? 5.147 -7.379 -11.051 1.00 95.56 90 LEU A N 1
ATOM 744 C CA . LEU A 1 90 ? 5.788 -6.084 -11.291 1.00 95.56 90 LEU A CA 1
ATOM 745 C C . LEU A 1 90 ? 7.293 -6.232 -11.534 1.00 95.56 90 LEU A C 1
ATOM 747 O O . LEU A 1 90 ? 7.819 -5.628 -12.468 1.00 95.56 90 LEU A O 1
ATOM 751 N N . ALA A 1 91 ? 7.976 -7.063 -10.742 1.00 95.56 91 ALA A N 1
ATOM 752 C CA . ALA A 1 91 ? 9.402 -7.328 -10.910 1.00 95.56 91 ALA A CA 1
ATOM 753 C C . ALA A 1 91 ? 9.709 -7.939 -12.288 1.00 95.56 91 ALA A C 1
ATOM 755 O O . ALA A 1 91 ? 10.655 -7.525 -12.959 1.00 95.56 91 ALA A O 1
ATOM 756 N N . ARG A 1 92 ? 8.895 -8.900 -12.747 1.00 96.12 92 ARG A N 1
ATOM 757 C CA . ARG A 1 92 ? 9.050 -9.495 -14.086 1.00 96.12 92 ARG A CA 1
ATOM 758 C C . ARG A 1 92 ? 8.789 -8.485 -15.198 1.00 96.12 92 ARG A C 1
ATOM 760 O O . ARG A 1 92 ? 9.602 -8.383 -16.111 1.00 96.12 92 ARG A O 1
ATOM 767 N N . ALA A 1 93 ? 7.713 -7.705 -15.100 1.00 94.00 93 ALA A N 1
ATOM 768 C CA . ALA A 1 93 ? 7.399 -6.671 -16.086 1.00 94.00 93 ALA A CA 1
ATOM 769 C C . ALA A 1 93 ? 8.541 -5.649 -16.234 1.00 94.00 93 ALA A C 1
ATOM 771 O O . ALA A 1 93 ? 8.896 -5.278 -17.350 1.00 94.00 93 ALA A O 1
ATOM 772 N N . GLN A 1 94 ? 9.169 -5.248 -15.124 1.00 93.44 94 GLN A N 1
ATOM 773 C CA . GLN A 1 94 ? 10.334 -4.357 -15.143 1.00 93.44 94 GLN A CA 1
ATOM 774 C C . GLN A 1 94 ? 11.549 -4.985 -15.836 1.00 93.44 94 GLN A C 1
ATOM 776 O O . GLN A 1 94 ? 12.207 -4.309 -16.622 1.00 93.44 94 GLN A O 1
ATOM 781 N N . LYS A 1 95 ? 11.829 -6.272 -15.592 1.00 94.69 95 LYS A N 1
ATOM 782 C CA . LYS A 1 95 ? 12.922 -6.989 -16.273 1.00 94.69 95 LYS A CA 1
ATOM 783 C C . LYS A 1 95 ? 12.715 -7.034 -17.788 1.00 94.69 95 LYS A C 1
ATOM 785 O O . LYS A 1 95 ? 13.655 -6.763 -18.527 1.00 94.69 95 LYS A O 1
ATOM 790 N N . TYR A 1 96 ? 11.496 -7.323 -18.247 1.00 94.69 96 TYR A N 1
ATOM 791 C CA . TYR A 1 96 ? 11.186 -7.332 -19.680 1.00 94.69 96 TYR A CA 1
ATOM 792 C C . TYR A 1 96 ? 11.286 -5.944 -20.313 1.00 94.69 96 TYR A C 1
ATOM 794 O O . TYR A 1 96 ? 11.819 -5.817 -21.410 1.00 94.69 96 TYR A O 1
ATOM 802 N N . ALA A 1 97 ? 10.818 -4.903 -19.621 1.00 91.88 97 ALA A N 1
ATOM 803 C CA . ALA A 1 97 ? 10.962 -3.531 -20.099 1.00 91.88 97 ALA A CA 1
ATOM 804 C C . ALA A 1 97 ? 12.443 -3.135 -20.240 1.00 91.88 97 ALA A C 1
ATOM 806 O O . ALA A 1 97 ? 12.830 -2.576 -21.257 1.00 91.88 97 ALA A O 1
ATOM 807 N N . ALA A 1 98 ? 13.284 -3.485 -19.261 1.00 91.44 98 ALA A N 1
ATOM 808 C CA . ALA A 1 98 ? 14.720 -3.209 -19.317 1.00 91.44 98 ALA A CA 1
ATOM 809 C C . ALA A 1 98 ? 15.448 -3.995 -20.423 1.00 91.44 98 ALA A C 1
ATOM 811 O O . ALA A 1 98 ? 16.430 -3.504 -20.970 1.00 91.44 98 ALA A O 1
ATOM 812 N N . ALA A 1 99 ? 14.989 -5.207 -20.751 1.00 92.44 99 ALA A N 1
ATOM 813 C CA . ALA A 1 99 ? 15.567 -6.011 -21.826 1.00 92.44 99 ALA A CA 1
ATOM 814 C C . ALA A 1 99 ? 15.243 -5.454 -23.222 1.00 92.44 99 ALA A C 1
ATOM 816 O O . ALA A 1 99 ? 16.114 -5.460 -24.084 1.00 92.44 99 ALA A O 1
ATOM 817 N N . GLN A 1 100 ? 14.029 -4.934 -23.436 1.00 89.31 100 GLN A N 1
ATOM 818 C CA . GLN A 1 100 ? 13.641 -4.358 -24.731 1.00 89.31 100 GLN A CA 1
ATOM 819 C C . GLN A 1 100 ? 14.472 -3.122 -25.095 1.00 89.31 100 GLN A C 1
ATOM 821 O O . GLN A 1 100 ? 14.918 -3.016 -26.230 1.00 89.31 100 GLN A O 1
ATOM 826 N N . VAL A 1 101 ? 14.777 -2.260 -24.119 1.00 86.19 101 VAL A N 1
ATOM 827 C CA . VAL A 1 101 ? 15.623 -1.071 -24.344 1.00 86.19 101 VAL A CA 1
ATOM 828 C C . VAL A 1 101 ? 17.024 -1.453 -24.839 1.00 86.19 101 VAL A C 1
ATOM 830 O O . VAL A 1 101 ? 17.564 -0.799 -25.722 1.00 86.19 101 VAL A O 1
ATOM 833 N N . LYS A 1 102 ? 17.604 -2.545 -24.325 1.00 82.50 102 LYS A N 1
ATOM 834 C CA . LYS A 1 102 ? 18.943 -2.995 -24.741 1.00 82.50 102 LYS A CA 1
ATOM 835 C C . LYS A 1 102 ? 18.982 -3.527 -26.174 1.00 82.50 102 LYS A C 1
ATOM 837 O O . LYS A 1 102 ? 20.001 -3.383 -26.841 1.00 82.50 102 LYS A O 1
ATOM 842 N N . ASN A 1 103 ? 17.898 -4.148 -26.639 1.00 73.06 103 ASN A N 1
ATOM 843 C CA . ASN A 1 103 ? 17.835 -4.681 -27.999 1.00 73.06 103 ASN A CA 1
ATOM 844 C C . ASN A 1 103 ? 17.755 -3.550 -29.035 1.00 73.06 103 ASN A C 1
ATOM 846 O O . ASN A 1 103 ? 18.459 -3.603 -30.038 1.00 73.06 103 ASN A O 1
ATOM 850 N N . GLU A 1 104 ? 16.977 -2.499 -28.761 1.00 74.56 104 GLU A N 1
ATOM 851 C CA . GLU A 1 104 ? 16.871 -1.331 -29.651 1.00 74.56 104 GLU A CA 1
ATOM 852 C C . GLU A 1 104 ? 18.209 -0.579 -29.783 1.00 74.56 104 GLU A C 1
ATOM 854 O O . GLU A 1 104 ? 18.587 -0.153 -30.876 1.00 74.56 104 GLU A O 1
ATOM 859 N N . GLU A 1 105 ? 18.980 -0.464 -28.695 1.00 69.62 105 GLU A N 1
ATOM 860 C CA . GLU A 1 105 ? 20.323 0.134 -28.735 1.00 69.62 105 GLU A CA 1
ATOM 861 C C . GLU A 1 105 ? 21.282 -0.671 -29.628 1.00 69.62 105 GLU A C 1
ATOM 863 O O . GLU A 1 105 ? 22.073 -0.087 -30.374 1.00 69.62 105 GLU A O 1
ATOM 868 N N . GLN A 1 106 ? 21.189 -2.004 -29.592 1.00 59.47 106 GLN A N 1
ATOM 869 C CA . GLN A 1 106 ? 22.055 -2.892 -30.364 1.00 59.47 106 GLN A CA 1
ATOM 870 C C . GLN A 1 106 ? 21.679 -2.930 -31.855 1.00 59.47 106 GLN A C 1
ATOM 872 O O . GLN A 1 106 ? 22.573 -2.972 -32.700 1.00 59.47 106 GLN A O 1
ATOM 877 N N . GLU A 1 107 ? 20.388 -2.834 -32.188 1.00 60.09 107 GLU A N 1
ATOM 878 C CA . GLU A 1 107 ? 19.902 -2.741 -33.572 1.00 60.09 107 GLU A CA 1
ATOM 879 C C . GLU A 1 107 ? 20.230 -1.381 -34.219 1.00 60.09 107 GLU A C 1
ATOM 881 O O . GLU A 1 107 ? 20.567 -1.332 -35.402 1.00 60.09 107 GLU A O 1
ATOM 886 N N . SER A 1 108 ? 20.272 -0.283 -33.450 1.00 56.78 108 SER A N 1
ATOM 887 C CA . SER A 1 108 ? 20.621 1.045 -33.994 1.00 56.78 108 SER A CA 1
ATOM 888 C C . SER A 1 108 ? 22.089 1.192 -34.441 1.00 56.78 108 SER A C 1
ATOM 890 O O . SER A 1 108 ? 22.417 2.090 -35.216 1.00 56.78 108 SER A O 1
ATOM 892 N N . CYS A 1 109 ? 22.984 0.304 -33.990 1.00 56.12 109 CYS A N 1
ATOM 893 C CA . CYS A 1 109 ? 24.405 0.332 -34.353 1.00 56.12 109 CYS A CA 1
ATOM 894 C C . CYS A 1 109 ? 24.700 -0.400 -35.680 1.00 56.12 109 CYS A C 1
ATOM 896 O O . CYS A 1 109 ? 25.725 -0.149 -36.315 1.00 56.12 109 CYS A O 1
ATOM 898 N N . VAL A 1 110 ? 23.802 -1.284 -36.134 1.00 58.81 110 VAL A N 1
ATOM 899 C CA . VAL A 1 110 ? 24.020 -2.101 -37.344 1.00 58.81 110 VAL A CA 1
ATOM 900 C C . VAL A 1 110 ? 23.662 -1.338 -38.628 1.00 58.81 110 VAL A C 1
ATOM 902 O O . VAL A 1 110 ? 24.270 -1.573 -39.671 1.00 58.81 110 VAL A O 1
ATOM 905 N N . ASP A 1 111 ? 22.765 -0.350 -38.549 1.00 55.47 111 ASP A N 1
ATOM 906 C CA . ASP A 1 111 ? 22.330 0.437 -39.713 1.00 55.47 111 ASP A CA 1
ATOM 907 C C . ASP A 1 111 ? 23.285 1.579 -40.112 1.00 55.47 111 ASP A C 1
ATOM 909 O O . ASP A 1 111 ? 23.207 2.092 -41.230 1.00 55.47 111 ASP A O 1
ATOM 913 N N . MET A 1 112 ? 24.266 1.947 -39.275 1.00 57.34 112 MET A N 1
ATOM 914 C CA . MET A 1 112 ? 25.308 2.909 -39.680 1.00 57.34 112 MET A CA 1
ATOM 915 C C . MET A 1 112 ? 26.415 2.302 -40.563 1.00 57.34 112 MET A C 1
ATOM 917 O O . MET A 1 112 ? 27.234 3.052 -41.094 1.00 57.34 112 MET A O 1
ATOM 921 N N . GLN A 1 113 ? 26.453 0.979 -40.775 1.00 54.25 113 GLN A N 1
ATOM 922 C CA . GLN A 1 113 ? 27.466 0.328 -41.629 1.00 54.25 113 GLN A CA 1
ATOM 923 C C . GLN A 1 113 ? 27.021 0.073 -43.077 1.00 54.25 113 GLN A C 1
ATOM 925 O O . GLN A 1 113 ? 27.856 -0.297 -43.900 1.00 54.25 113 GLN A O 1
ATOM 930 N N . LEU A 1 114 ? 25.757 0.325 -43.436 1.00 57.00 114 LEU A N 1
ATOM 931 C CA . LEU A 1 114 ? 25.255 0.070 -44.796 1.00 57.00 114 LEU A CA 1
ATOM 932 C C . LEU A 1 114 ? 25.283 1.282 -45.742 1.00 57.00 114 LEU A C 1
ATOM 934 O O . LEU A 1 114 ? 24.897 1.139 -46.899 1.00 57.00 114 LEU A O 1
ATOM 938 N N . ASN A 1 115 ? 25.788 2.449 -45.314 1.00 54.38 115 ASN A N 1
ATOM 939 C CA . ASN A 1 115 ? 25.813 3.656 -46.158 1.00 54.38 115 ASN A CA 1
ATOM 940 C C . ASN A 1 115 ? 27.207 4.249 -46.443 1.00 54.38 115 ASN A C 1
ATOM 942 O O . ASN A 1 115 ? 27.329 5.395 -46.868 1.00 54.38 115 ASN A O 1
ATOM 946 N N . LEU A 1 116 ? 28.267 3.454 -46.276 1.00 54.69 116 LEU A N 1
ATOM 947 C CA . LEU A 1 116 ? 29.588 3.728 -46.856 1.00 54.69 116 LEU A CA 1
ATOM 948 C C . LEU A 1 116 ? 29.974 2.560 -47.762 1.00 54.69 116 LEU A C 1
ATOM 950 O O . LEU A 1 116 ? 30.842 1.745 -47.460 1.00 54.69 116 LEU A O 1
ATOM 954 N N . GLY A 1 117 ? 29.286 2.467 -48.898 1.00 53.00 117 GLY A N 1
ATOM 955 C CA . GLY A 1 117 ? 29.738 1.622 -49.987 1.00 53.00 117 GLY A CA 1
ATOM 956 C C . GLY A 1 117 ? 31.117 2.079 -50.454 1.00 53.00 117 GLY A C 1
ATOM 957 O O . GLY A 1 117 ? 31.250 3.165 -51.011 1.00 53.00 117 GLY A O 1
ATOM 958 N N . SER A 1 118 ? 32.135 1.241 -50.276 1.00 56.81 118 SER A N 1
ATOM 959 C CA . SER A 1 118 ? 32.874 0.666 -51.405 1.00 56.81 118 SER A CA 1
ATOM 960 C C . SER A 1 118 ? 34.119 -0.094 -50.958 1.00 56.81 118 SER A C 1
ATOM 962 O O . SER A 1 118 ? 34.981 0.425 -50.258 1.00 56.81 118 SER A O 1
ATOM 964 N N . SER A 1 119 ? 34.253 -1.264 -51.579 1.00 54.59 119 SER A N 1
ATOM 965 C CA . SER A 1 119 ? 35.501 -1.943 -51.919 1.00 54.59 119 SER A CA 1
ATOM 966 C C . SER A 1 119 ? 35.994 -3.055 -50.986 1.00 54.59 119 SER A C 1
ATOM 968 O O . SER A 1 119 ? 36.807 -2.862 -50.093 1.00 54.59 119 SER A O 1
ATOM 970 N N . SER A 1 120 ? 35.591 -4.258 -51.402 1.00 57.53 120 SER A N 1
ATOM 971 C CA . SER A 1 120 ? 36.463 -5.417 -51.616 1.00 57.53 120 SER A CA 1
ATOM 972 C C . SER A 1 120 ? 36.803 -6.327 -50.426 1.00 57.53 120 SER A C 1
ATOM 974 O O . SER A 1 120 ? 37.453 -5.952 -49.460 1.00 57.53 120 SER A O 1
ATOM 976 N N . ASN A 1 121 ? 36.460 -7.599 -50.658 1.00 50.41 121 ASN A N 1
ATOM 977 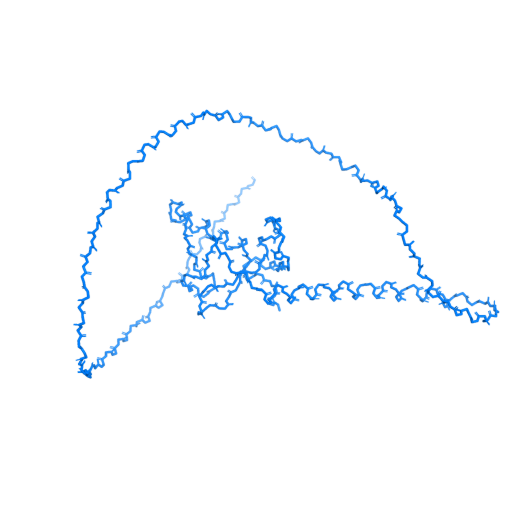C CA . ASN A 1 121 ? 36.924 -8.838 -50.031 1.00 50.41 121 ASN A CA 1
ATOM 978 C C . ASN A 1 121 ? 36.330 -9.212 -48.668 1.00 50.41 121 ASN A C 1
ATOM 980 O O . ASN A 1 121 ? 36.884 -8.973 -47.599 1.00 50.41 121 ASN A O 1
ATOM 984 N N . ALA A 1 122 ? 35.230 -9.961 -48.765 1.00 52.50 122 ALA A N 1
ATOM 985 C CA . ALA A 1 122 ? 34.757 -10.873 -47.741 1.00 5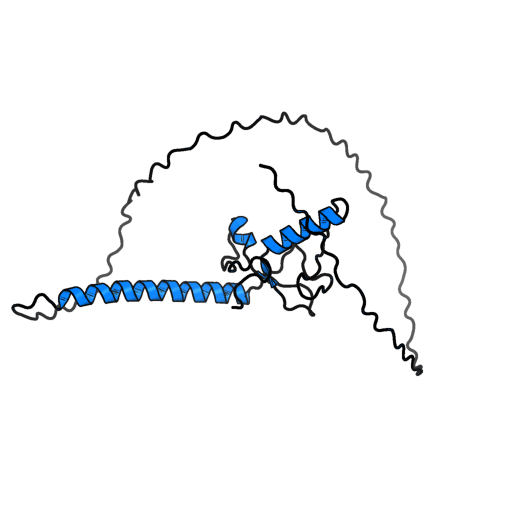2.50 122 ALA A CA 1
ATOM 986 C C . ALA A 1 122 ? 35.841 -11.916 -47.404 1.00 52.50 122 ALA A C 1
ATOM 988 O O . ALA A 1 122 ? 36.070 -12.860 -48.158 1.00 52.50 122 ALA A O 1
ATOM 989 N N . MET A 1 123 ? 36.476 -11.762 -46.243 1.00 49.53 123 MET A N 1
ATOM 990 C CA . MET A 1 123 ? 37.050 -12.882 -45.503 1.00 49.53 123 MET A CA 1
ATOM 991 C C . MET A 1 123 ? 36.149 -13.164 -44.308 1.00 49.53 123 MET A C 1
ATOM 993 O O . MET A 1 123 ? 35.969 -12.346 -43.408 1.00 49.53 123 MET A O 1
ATOM 997 N N . PHE A 1 124 ? 35.560 -14.350 -44.359 1.00 58.66 124 PHE A N 1
ATOM 998 C CA . PHE A 1 124 ? 34.716 -14.964 -43.353 1.00 58.66 124 PHE A CA 1
ATOM 999 C C . PHE A 1 124 ? 35.547 -15.211 -42.080 1.00 58.66 124 PHE A C 1
ATOM 1001 O O . PHE A 1 124 ? 36.136 -16.275 -41.904 1.00 58.66 124 PHE A O 1
ATOM 1008 N N . MET A 1 125 ? 35.647 -14.212 -41.200 1.00 51.50 125 MET A N 1
ATOM 1009 C CA . MET A 1 125 ? 36.260 -14.370 -39.880 1.00 51.50 125 MET A CA 1
ATOM 1010 C C . MET A 1 125 ? 35.233 -15.003 -38.944 1.00 51.50 125 MET A C 1
ATOM 1012 O O . MET A 1 125 ? 34.393 -14.335 -38.341 1.00 51.50 125 MET A O 1
ATOM 1016 N N . LYS A 1 126 ? 35.310 -16.330 -38.864 1.00 55.03 126 LYS A N 1
ATOM 1017 C CA . LYS A 1 126 ? 34.744 -17.159 -37.804 1.00 55.03 126 LYS A CA 1
ATOM 1018 C C . LYS A 1 126 ? 35.347 -16.668 -36.483 1.00 55.03 126 LYS A C 1
ATOM 1020 O O . LYS A 1 126 ? 36.462 -17.038 -36.141 1.00 55.03 126 LYS A O 1
ATOM 1025 N N . ARG A 1 127 ? 34.670 -15.740 -35.804 1.00 49.94 127 ARG A N 1
ATOM 1026 C CA . ARG A 1 127 ? 35.128 -15.212 -34.517 1.00 49.94 127 ARG A CA 1
ATOM 1027 C C . ARG A 1 127 ? 34.747 -16.225 -33.445 1.00 49.94 127 ARG A C 1
ATOM 1029 O O . ARG A 1 127 ? 33.597 -16.278 -33.018 1.00 49.94 127 ARG A O 1
ATOM 1036 N N . GLU A 1 128 ? 35.714 -17.068 -33.099 1.00 52.09 128 GLU A N 1
ATOM 1037 C CA . GLU A 1 128 ? 35.752 -17.780 -31.827 1.00 52.09 128 GLU A CA 1
ATOM 1038 C C . GLU A 1 128 ? 35.510 -16.764 -30.708 1.00 52.09 128 GLU A C 1
ATOM 1040 O O . GLU A 1 128 ? 36.169 -15.726 -30.616 1.00 52.09 128 GLU A O 1
ATOM 1045 N N . CYS A 1 129 ? 34.468 -17.017 -29.920 1.00 48.94 129 CYS A N 1
ATOM 1046 C CA . CYS A 1 129 ? 34.208 -16.298 -28.688 1.00 48.94 129 CYS A CA 1
ATOM 1047 C C . CYS A 1 129 ? 35.173 -16.848 -27.641 1.00 48.94 129 CYS A C 1
ATOM 1049 O O . CYS A 1 129 ? 34.796 -17.705 -26.843 1.00 48.94 129 CYS A O 1
ATOM 1051 N N . ASP A 1 130 ? 36.420 -16.389 -27.691 1.00 45.34 130 ASP A N 1
ATOM 1052 C CA . ASP A 1 130 ? 37.352 -16.587 -26.593 1.00 45.34 130 ASP A CA 1
ATOM 1053 C C . ASP A 1 130 ? 36.807 -15.852 -25.369 1.00 45.34 130 ASP A C 1
ATOM 1055 O O . ASP A 1 130 ? 36.519 -14.651 -25.399 1.00 45.34 130 ASP A O 1
ATOM 1059 N N . ALA A 1 131 ? 36.604 -16.627 -24.308 1.00 51.78 131 ALA A N 1
ATOM 1060 C CA . ALA A 1 131 ? 36.310 -16.141 -22.979 1.00 51.78 131 ALA A CA 1
ATOM 1061 C C . ALA A 1 131 ? 37.457 -15.224 -22.540 1.00 51.78 131 ALA A C 1
ATOM 1063 O O . ALA A 1 131 ? 38.563 -15.684 -22.266 1.00 51.78 131 ALA A O 1
ATOM 1064 N N . VAL A 1 132 ? 37.197 -13.921 -22.512 1.00 57.53 132 VAL A N 1
ATOM 1065 C CA . VAL A 1 132 ? 38.033 -12.977 -21.781 1.00 57.53 132 VAL A CA 1
ATOM 1066 C C . VAL A 1 132 ? 37.606 -13.038 -20.321 1.00 57.53 132 VAL A C 1
ATOM 1068 O O . VAL A 1 132 ? 36.488 -12.663 -19.973 1.00 57.53 132 VAL A O 1
ATOM 1071 N N . ASP A 1 133 ? 38.489 -13.576 -19.484 1.00 54.41 133 ASP A N 1
ATOM 1072 C CA . ASP A 1 133 ? 38.488 -13.329 -18.049 1.00 54.41 133 ASP A CA 1
ATOM 1073 C C . ASP A 1 133 ? 38.607 -11.810 -17.847 1.00 54.41 133 ASP A C 1
ATOM 1075 O O . ASP A 1 133 ? 39.657 -11.217 -18.106 1.00 54.41 133 ASP A O 1
ATOM 1079 N N . ASP A 1 134 ? 37.502 -11.166 -17.463 1.00 53.78 134 ASP A N 1
ATOM 1080 C CA . ASP A 1 134 ? 37.481 -9.757 -17.075 1.00 53.78 134 ASP A CA 1
ATOM 1081 C C . ASP A 1 134 ? 38.281 -9.592 -15.772 1.00 53.78 134 ASP A C 1
ATOM 1083 O O . ASP A 1 134 ? 37.773 -9.750 -14.660 1.00 53.78 134 ASP A O 1
ATOM 1087 N N . ASP A 1 135 ? 39.565 -9.300 -15.965 1.00 62.47 135 ASP A N 1
ATOM 1088 C CA . ASP A 1 135 ? 40.506 -8.732 -15.008 1.00 62.47 135 ASP A CA 1
ATOM 1089 C C . ASP A 1 135 ? 39.877 -7.520 -14.298 1.00 62.47 135 ASP A C 1
ATOM 1091 O O . ASP A 1 135 ? 39.279 -6.631 -14.918 1.00 62.47 135 ASP A O 1
ATOM 1095 N N . GLU A 1 136 ? 39.989 -7.522 -12.971 1.00 55.97 136 GLU A N 1
ATOM 1096 C CA . GLU A 1 136 ? 39.386 -6.589 -12.023 1.00 55.97 136 GLU A CA 1
ATOM 1097 C C . GLU A 1 136 ? 40.055 -5.201 -12.129 1.00 55.97 136 GLU A C 1
ATOM 1099 O O . GLU A 1 136 ? 40.833 -4.762 -11.285 1.00 55.97 136 GLU A O 1
ATOM 1104 N N . GLY A 1 137 ? 39.775 -4.498 -13.225 1.00 54.47 137 GLY A N 1
ATOM 1105 C CA . GLY A 1 137 ? 40.263 -3.152 -13.488 1.00 54.47 137 GLY A CA 1
ATOM 1106 C C . GLY A 1 137 ? 39.492 -2.112 -12.683 1.00 54.47 137 GLY A C 1
ATOM 1107 O O . GLY A 1 137 ? 38.433 -1.646 -13.109 1.00 54.47 137 GLY A O 1
ATOM 1108 N N . ASP A 1 138 ? 40.069 -1.736 -11.546 1.00 53.16 138 ASP A N 1
ATOM 1109 C CA . ASP A 1 138 ? 39.738 -0.625 -10.652 1.00 53.16 138 ASP A CA 1
ATOM 1110 C C . ASP A 1 138 ? 39.444 0.683 -11.425 1.00 53.16 138 ASP A C 1
ATOM 1112 O O . ASP A 1 138 ? 40.302 1.536 -11.668 1.00 53.16 138 ASP A O 1
ATOM 1116 N N . ARG A 1 139 ? 38.203 0.840 -11.902 1.00 57.25 139 ARG A N 1
ATOM 1117 C CA . ARG A 1 139 ? 37.720 2.086 -12.502 1.00 57.25 139 ARG A CA 1
ATOM 1118 C C . ARG A 1 139 ? 37.170 2.967 -11.398 1.00 57.25 139 ARG A C 1
ATOM 1120 O O . ARG A 1 139 ? 35.976 2.964 -11.100 1.00 57.25 139 ARG A O 1
ATOM 1127 N N . GLU A 1 140 ? 38.070 3.775 -10.855 1.00 60.09 140 GLU A N 1
ATOM 1128 C CA . GLU A 1 140 ? 37.786 4.922 -10.004 1.00 60.09 140 GLU A CA 1
ATOM 1129 C C . GLU A 1 140 ? 36.816 5.880 -10.730 1.00 60.09 140 GLU A C 1
ATOM 1131 O O . GLU A 1 140 ? 37.193 6.767 -11.503 1.00 60.09 140 GLU A O 1
ATOM 1136 N N . MET A 1 141 ? 35.511 5.675 -10.530 1.00 57.81 141 MET A N 1
ATOM 1137 C CA . MET A 1 141 ? 34.485 6.588 -11.016 1.00 57.81 141 MET A CA 1
ATOM 1138 C C . MET A 1 141 ? 34.633 7.912 -10.266 1.00 57.81 141 MET A C 1
ATOM 1140 O O . MET A 1 141 ? 34.261 8.028 -9.096 1.00 57.81 141 MET A O 1
ATOM 1144 N N . LYS A 1 142 ? 35.163 8.929 -10.957 1.00 59.00 142 LYS A N 1
ATOM 1145 C CA . LYS A 1 142 ? 35.189 10.324 -10.499 1.00 59.00 142 LYS A CA 1
ATOM 1146 C C . LYS A 1 142 ? 33.777 10.773 -10.128 1.00 59.00 142 LYS A C 1
ATOM 1148 O O . LYS A 1 142 ? 32.969 11.160 -10.969 1.00 59.00 142 LYS A O 1
ATOM 1153 N N . ARG A 1 143 ? 33.506 10.717 -8.827 1.00 61.97 143 ARG A N 1
ATOM 1154 C CA . ARG A 1 143 ? 32.285 11.175 -8.173 1.00 61.97 143 ARG A CA 1
ATOM 1155 C C . ARG A 1 143 ? 32.074 12.664 -8.490 1.00 61.97 143 ARG A C 1
ATOM 1157 O O . ARG A 1 143 ? 32.962 13.468 -8.190 1.00 61.97 143 ARG A O 1
ATOM 1164 N N . PRO A 1 144 ? 30.927 13.068 -9.062 1.00 56.69 144 PRO A N 1
ATOM 1165 C CA . PRO A 1 144 ? 30.595 14.477 -9.215 1.00 56.69 144 PRO A CA 1
ATOM 1166 C C . PRO A 1 144 ? 30.615 15.152 -7.839 1.00 56.69 144 PRO A C 1
ATOM 1168 O O . PRO A 1 144 ? 29.916 14.718 -6.920 1.00 56.69 144 PRO A O 1
ATOM 1171 N N . LYS A 1 145 ? 31.438 16.198 -7.686 1.00 53.00 145 LYS A N 1
ATOM 1172 C CA . LYS A 1 145 ? 31.428 17.088 -6.517 1.00 53.00 145 LYS A CA 1
ATOM 1173 C C . LYS A 1 145 ? 30.083 17.815 -6.486 1.00 53.00 145 LYS A C 1
ATOM 1175 O O . LYS A 1 145 ? 29.934 18.888 -7.061 1.00 53.00 145 LYS A O 1
ATOM 1180 N N . LEU A 1 146 ? 29.096 17.207 -5.834 1.00 54.12 146 LEU A N 1
ATOM 1181 C CA . LEU A 1 146 ? 27.883 17.897 -5.421 1.00 54.12 146 LEU A CA 1
ATOM 1182 C C . LEU A 1 146 ? 28.287 18.909 -4.349 1.00 54.12 146 LEU A C 1
ATOM 1184 O O . LEU A 1 146 ? 28.788 18.537 -3.288 1.00 54.12 146 LEU A O 1
ATOM 1188 N N . LEU A 1 147 ? 28.123 20.188 -4.679 1.00 59.44 147 LEU A N 1
ATOM 1189 C CA . LEU A 1 147 ? 28.280 21.300 -3.754 1.00 59.44 147 LEU A CA 1
ATOM 1190 C C . LEU A 1 147 ? 27.344 21.059 -2.566 1.00 59.44 147 LEU A C 1
ATOM 1192 O O . LEU A 1 147 ? 26.121 21.076 -2.703 1.00 59.44 147 LEU A O 1
ATOM 1196 N N . LEU A 1 148 ? 27.951 20.760 -1.419 1.00 52.84 148 LEU A N 1
ATOM 1197 C CA . LEU A 1 148 ? 27.284 20.580 -0.140 1.00 52.84 148 LEU A CA 1
ATOM 1198 C C . LEU A 1 148 ? 26.630 21.916 0.233 1.00 52.84 148 LEU A C 1
ATOM 1200 O O . LEU A 1 148 ? 27.323 22.896 0.507 1.00 52.84 148 LEU A O 1
ATOM 1204 N N . ALA A 1 149 ? 25.300 21.965 0.219 1.00 68.69 149 ALA A N 1
ATOM 1205 C CA . ALA A 1 149 ? 24.581 23.047 0.872 1.00 68.69 149 ALA A CA 1
ATOM 1206 C C . ALA A 1 149 ? 24.894 23.006 2.384 1.00 68.69 149 ALA A C 1
ATOM 1208 O O . ALA A 1 149 ? 25.021 21.911 2.942 1.00 68.69 149 ALA A O 1
ATOM 1209 N N . PRO A 1 150 ? 25.045 24.164 3.049 1.00 62.44 150 PRO A N 1
ATOM 1210 C CA . PRO A 1 150 ? 25.357 24.222 4.471 1.00 62.44 150 PRO A CA 1
ATOM 1211 C C . PRO A 1 150 ? 24.263 23.524 5.286 1.00 62.44 150 PRO A C 1
ATOM 1213 O O . PRO A 1 150 ? 23.087 23.879 5.209 1.00 62.44 150 PRO A O 1
ATOM 1216 N N . SER A 1 151 ? 24.671 22.509 6.052 1.00 66.00 151 SER A N 1
ATOM 1217 C CA . SER A 1 151 ? 23.804 21.779 6.972 1.00 66.00 151 SER A CA 1
ATOM 1218 C C . SER A 1 151 ? 23.170 22.735 7.991 1.00 66.00 151 SER A C 1
ATOM 1220 O O . SER A 1 151 ? 23.889 23.548 8.580 1.00 66.00 151 SER A O 1
ATOM 1222 N N . PRO A 1 152 ? 21.855 22.638 8.252 1.00 64.81 152 PRO A N 1
ATOM 1223 C CA . PRO A 1 152 ? 21.234 23.364 9.349 1.00 64.81 152 PRO A CA 1
ATOM 1224 C C . PRO A 1 152 ? 21.841 22.901 10.678 1.00 64.81 152 PRO A C 1
ATOM 1226 O O . PRO A 1 152 ? 22.021 21.704 10.911 1.00 64.81 152 PRO A O 1
ATOM 1229 N N . GLN A 1 153 ? 22.189 23.863 11.531 1.00 58.09 153 GLN A N 1
ATOM 1230 C CA . GLN A 1 153 ? 22.745 23.602 12.854 1.00 58.09 153 GLN A CA 1
ATOM 1231 C C . GLN A 1 153 ? 21.716 22.827 13.682 1.00 58.09 153 GLN A C 1
ATOM 1233 O O . GLN A 1 153 ? 20.628 23.325 13.970 1.00 58.09 153 GLN A O 1
ATOM 1238 N N . LEU A 1 154 ? 22.060 21.587 14.030 1.00 52.31 154 LEU A N 1
ATOM 1239 C CA . LEU A 1 154 ? 21.311 20.785 14.986 1.00 52.31 154 LEU A CA 1
ATOM 1240 C C . LEU A 1 154 ? 21.369 21.486 16.344 1.00 52.31 154 LEU A C 1
ATOM 1242 O O . LEU A 1 154 ? 22.419 21.551 16.982 1.00 52.31 154 LEU A O 1
ATOM 1246 N N . VAL A 1 155 ? 20.224 22.016 16.765 1.00 67.06 155 VAL A N 1
ATOM 1247 C CA . VAL A 1 155 ? 19.984 22.461 18.135 1.00 67.06 155 VAL A CA 1
ATOM 1248 C C . VAL A 1 155 ? 20.156 21.240 19.036 1.00 67.06 155 VAL A C 1
ATOM 1250 O O . VAL A 1 155 ? 19.394 20.280 18.933 1.00 67.06 155 VAL A O 1
ATOM 1253 N N . GLN A 1 156 ? 21.184 21.257 19.885 1.00 60.53 156 GLN A N 1
ATOM 1254 C CA . GLN A 1 156 ? 21.378 20.246 20.919 1.00 60.53 156 GLN A CA 1
ATOM 1255 C C . GLN A 1 156 ? 20.246 20.384 21.938 1.00 60.53 156 GLN A C 1
ATOM 1257 O O . GLN A 1 156 ? 20.255 21.278 22.783 1.00 60.53 156 GLN A O 1
ATOM 1262 N N . VAL A 1 157 ? 19.248 19.511 21.834 1.00 62.91 157 VAL A N 1
ATOM 1263 C CA . VAL A 1 157 ? 18.276 19.310 22.904 1.00 62.91 157 VAL A CA 1
ATOM 1264 C C . VAL A 1 157 ? 19.005 18.534 23.994 1.00 62.91 157 VAL A C 1
ATOM 1266 O O . VAL A 1 157 ? 19.395 17.386 23.802 1.00 62.91 157 VAL A O 1
ATOM 1269 N N . LYS A 1 158 ? 19.268 19.215 25.109 1.00 64.56 158 LYS A N 1
ATOM 1270 C CA . LYS A 1 158 ? 19.832 18.638 26.325 1.00 64.56 158 LYS A CA 1
ATOM 1271 C C . LYS A 1 158 ? 18.785 17.689 26.915 1.00 64.56 158 LYS A C 1
ATOM 1273 O O . LYS A 1 158 ? 17.840 18.142 27.553 1.00 64.56 158 LYS A O 1
ATOM 1278 N N . GLU A 1 159 ? 18.917 16.398 26.634 1.00 64.19 159 GLU A N 1
ATOM 1279 C CA . GLU A 1 159 ? 18.118 15.360 27.281 1.00 64.19 159 GLU A CA 1
ATOM 1280 C C . GLU A 1 159 ? 18.625 15.194 28.717 1.00 64.19 159 GLU A C 1
ATOM 1282 O O . GLU A 1 159 ? 19.751 14.756 28.954 1.00 64.19 159 GLU A O 1
ATOM 1287 N N . GLU A 1 160 ? 17.812 15.629 29.678 1.00 72.25 160 GLU A N 1
ATOM 1288 C CA . GLU A 1 160 ? 18.022 15.315 31.089 1.00 72.25 160 GLU A CA 1
ATOM 1289 C C . GLU A 1 160 ? 17.566 13.861 31.330 1.00 72.25 160 GLU A C 1
ATOM 1291 O O . GLU A 1 160 ? 16.543 13.451 30.769 1.00 72.25 160 GLU A O 1
ATOM 1296 N N . PRO A 1 161 ? 18.297 13.059 32.124 1.00 68.00 161 PRO A N 1
ATOM 1297 C CA . PRO A 1 161 ? 17.941 11.667 32.370 1.00 68.00 161 PRO A CA 1
ATOM 1298 C C . PRO A 1 161 ? 16.649 11.607 33.187 1.00 68.00 161 PRO A C 1
ATOM 1300 O O . PRO A 1 161 ? 16.598 12.098 34.312 1.00 68.00 161 PRO A O 1
ATOM 1303 N N . VAL A 1 162 ? 15.605 11.001 32.627 1.00 70.06 162 VAL A N 1
ATOM 1304 C CA . VAL A 1 162 ? 14.407 10.642 33.389 1.00 70.06 162 VAL A CA 1
ATOM 1305 C C . VAL A 1 162 ? 14.706 9.317 34.087 1.00 70.06 162 VAL A C 1
ATOM 1307 O O . VAL A 1 162 ? 14.787 8.277 33.436 1.00 70.06 162 VAL A O 1
ATOM 1310 N N . GLU A 1 163 ? 14.923 9.362 35.402 1.00 67.31 163 GLU A N 1
ATOM 1311 C CA . GLU A 1 163 ? 14.930 8.172 36.257 1.00 67.31 163 GLU A CA 1
ATOM 1312 C C . GLU A 1 163 ? 13.504 7.607 36.315 1.00 67.31 163 GLU A C 1
ATOM 1314 O O . GLU A 1 163 ? 12.613 8.175 36.946 1.00 67.31 163 GLU A O 1
ATOM 1319 N N . CYS A 1 164 ? 13.275 6.501 35.609 1.00 58.50 164 CYS A N 1
ATOM 1320 C CA . CYS A 1 164 ? 12.045 5.723 35.712 1.00 58.50 164 CYS A CA 1
ATOM 1321 C C . CYS A 1 164 ? 12.245 4.640 36.781 1.00 58.50 164 CYS A C 1
ATOM 1323 O O . CYS A 1 164 ? 12.720 3.545 36.478 1.00 58.50 164 CYS A O 1
ATOM 1325 N N . ASP A 1 165 ? 11.902 4.959 38.027 1.00 64.00 165 ASP A N 1
ATOM 1326 C CA . ASP A 1 165 ? 11.793 4.000 39.132 1.00 64.00 165 ASP A CA 1
ATOM 1327 C C . ASP A 1 165 ? 10.479 3.202 38.988 1.00 64.00 165 ASP A C 1
ATOM 1329 O O . ASP A 1 165 ? 9.483 3.447 39.668 1.00 64.00 165 ASP A O 1
ATOM 1333 N N . ASP A 1 166 ? 10.441 2.267 38.035 1.00 57.84 166 ASP A N 1
ATOM 1334 C CA . ASP A 1 166 ? 9.336 1.312 37.888 1.00 57.84 166 ASP A CA 1
ATOM 1335 C C . ASP A 1 166 ? 9.640 0.046 38.703 1.00 57.84 166 ASP A C 1
ATOM 1337 O O . ASP A 1 166 ? 10.073 -0.992 38.191 1.00 57.84 166 ASP A O 1
ATOM 1341 N N . GLN A 1 167 ? 9.397 0.139 40.011 1.00 69.75 167 GLN A N 1
ATOM 1342 C CA . GLN A 1 167 ? 9.312 -1.010 40.907 1.00 69.75 167 GLN A CA 1
ATOM 1343 C C . GLN A 1 167 ? 8.052 -1.818 40.558 1.00 69.75 167 GLN A C 1
ATOM 1345 O O . GLN A 1 167 ? 6.960 -1.588 41.074 1.00 69.75 167 GLN A O 1
ATOM 1350 N N . TYR A 1 168 ? 8.202 -2.747 39.614 1.00 68.81 168 TYR A N 1
ATOM 1351 C CA . TYR A 1 168 ? 7.142 -3.652 39.181 1.00 68.81 168 TYR A CA 1
ATOM 1352 C C . TYR A 1 168 ? 6.979 -4.783 40.204 1.00 68.81 168 TYR A C 1
ATOM 1354 O O . TYR A 1 168 ? 7.727 -5.760 40.181 1.00 68.81 168 TYR A O 1
ATOM 1362 N N . ASP A 1 169 ? 5.994 -4.664 41.094 1.00 72.56 169 ASP A N 1
ATOM 1363 C CA . ASP A 1 169 ? 5.509 -5.802 41.877 1.00 72.56 169 ASP A CA 1
ATOM 1364 C C . ASP A 1 169 ? 4.669 -6.713 40.960 1.00 72.56 169 ASP A C 1
ATOM 1366 O O . ASP A 1 169 ? 3.615 -6.292 40.464 1.00 72.56 169 ASP A O 1
ATOM 1370 N N . PRO A 1 170 ? 5.104 -7.956 40.675 1.00 72.25 170 PRO A N 1
ATOM 1371 C CA . PRO A 1 170 ? 4.316 -8.875 39.870 1.00 72.25 170 PRO A CA 1
ATOM 1372 C C . PRO A 1 170 ? 3.047 -9.291 40.637 1.00 72.25 170 PRO A C 1
ATOM 1374 O O . PRO A 1 170 ? 3.120 -9.608 41.827 1.00 72.25 170 PRO A O 1
ATOM 1377 N N . PRO A 1 171 ? 1.873 -9.337 39.981 1.00 71.56 171 PRO A N 1
ATOM 1378 C CA . PRO A 1 171 ? 0.655 -9.792 40.632 1.00 71.56 171 PRO A CA 1
ATOM 1379 C C . PRO A 1 171 ? 0.763 -11.280 41.012 1.00 71.56 171 PRO A C 1
ATOM 1381 O O . PRO A 1 171 ? 1.343 -12.069 40.258 1.00 71.56 171 PRO A O 1
ATOM 1384 N N . PRO A 1 172 ? 0.188 -11.691 42.158 1.00 67.12 172 PRO A N 1
ATOM 1385 C CA . PRO A 1 172 ? 0.220 -13.077 42.596 1.00 67.12 172 PRO A CA 1
ATOM 1386 C C . PRO A 1 172 ? -0.535 -13.978 41.610 1.00 67.12 172 PRO A C 1
ATOM 1388 O O . PRO A 1 172 ? -1.682 -13.715 41.244 1.00 67.12 172 PRO A O 1
ATOM 1391 N N . LEU A 1 173 ? 0.135 -15.057 41.200 1.00 66.12 173 LEU A N 1
ATOM 1392 C CA . LEU A 1 173 ? -0.430 -16.178 40.453 1.00 66.12 173 LEU A CA 1
ATOM 1393 C C . LEU A 1 173 ? -1.606 -16.771 41.237 1.00 66.12 173 LEU A C 1
ATOM 1395 O O . LEU A 1 173 ? -1.419 -17.417 42.266 1.00 66.12 173 LEU A O 1
ATOM 1399 N N . VAL A 1 174 ? -2.824 -16.547 40.747 1.00 64.69 174 VAL A N 1
ATOM 1400 C CA . VAL A 1 174 ? -4.014 -17.257 41.215 1.00 64.69 174 VAL A CA 1
ATOM 1401 C C . VAL A 1 174 ? -4.198 -18.517 40.374 1.00 64.69 174 VAL A C 1
ATOM 1403 O O . VAL A 1 174 ? -4.685 -18.471 39.245 1.00 64.69 174 VAL A O 1
ATOM 1406 N N . ASP A 1 175 ? -3.803 -19.656 40.940 1.00 59.25 175 ASP A N 1
ATOM 1407 C CA . ASP A 1 175 ? -4.131 -20.986 40.428 1.00 59.25 175 ASP A CA 1
ATOM 1408 C C . ASP A 1 175 ? -5.648 -21.200 40.495 1.00 59.25 175 ASP A C 1
ATOM 1410 O O . ASP A 1 175 ? -6.209 -21.596 41.515 1.00 59.25 175 ASP A O 1
ATOM 1414 N N . SER A 1 176 ? -6.335 -20.924 39.389 1.00 61.91 176 SER A N 1
ATOM 1415 C CA . SER A 1 176 ? -7.736 -21.303 39.206 1.00 61.91 176 SER A CA 1
ATOM 1416 C C . SER A 1 176 ? -7.799 -22.603 38.417 1.00 61.91 176 SER A C 1
ATOM 1418 O O . SER A 1 176 ? -8.037 -22.621 37.210 1.00 61.91 176 SER A O 1
ATOM 1420 N N . ALA A 1 177 ? -7.578 -23.708 39.122 1.00 60.53 177 ALA A N 1
ATOM 1421 C CA . ALA A 1 177 ? -8.044 -25.009 38.679 1.00 60.53 177 ALA A CA 1
ATOM 1422 C C . ALA A 1 177 ? -9.580 -25.025 38.746 1.00 60.53 177 ALA A C 1
ATOM 1424 O O . ALA A 1 177 ? -10.172 -24.827 39.810 1.00 60.53 177 ALA A O 1
ATOM 1425 N N . SER A 1 178 ? -10.247 -25.294 37.624 1.00 56.91 178 SER A N 1
ATOM 1426 C CA . SER A 1 178 ? -11.595 -25.856 37.680 1.00 56.91 178 SER A CA 1
ATOM 1427 C C . SER A 1 178 ? -11.903 -26.785 36.511 1.00 56.91 178 SER A C 1
ATOM 1429 O O . SER A 1 178 ? -11.375 -26.593 35.414 1.00 56.91 178 SER A O 1
ATOM 1431 N N . PRO A 1 179 ? -12.699 -27.835 36.781 1.00 63.06 179 PRO A N 1
ATOM 1432 C CA . PRO A 1 179 ? -12.692 -29.065 36.015 1.00 63.06 179 PRO A CA 1
ATOM 1433 C C . PRO A 1 179 ? -13.748 -29.080 34.911 1.00 63.06 179 PRO A C 1
ATOM 1435 O O . PRO A 1 179 ? -14.721 -28.328 34.910 1.00 63.06 179 PRO A O 1
ATOM 1438 N N . MET A 1 180 ? -13.534 -30.013 33.987 1.00 56.09 180 MET A N 1
ATOM 1439 C CA . MET A 1 180 ? -14.459 -30.403 32.935 1.00 56.09 180 MET A CA 1
ATOM 1440 C C . MET A 1 180 ? -15.873 -30.666 33.457 1.00 56.09 180 MET A C 1
ATOM 1442 O O . MET A 1 180 ? -16.065 -31.391 34.431 1.00 56.09 180 MET A O 1
ATOM 1446 N N . SER A 1 181 ? -16.864 -30.153 32.734 1.00 60.66 181 SER A N 1
ATOM 1447 C CA . SER A 1 181 ? -18.219 -30.702 32.738 1.00 60.66 181 SER A CA 1
ATOM 1448 C C . SER A 1 181 ? -18.625 -30.969 31.292 1.00 60.66 181 SER A C 1
ATOM 1450 O O . SER A 1 181 ? -18.845 -30.047 30.508 1.00 60.66 181 SER A O 1
ATOM 1452 N N . GLU A 1 182 ? -18.680 -32.252 30.941 1.00 56.94 182 GLU A N 1
ATOM 1453 C CA . GLU A 1 182 ? -19.487 -32.758 29.836 1.00 56.94 182 GLU A CA 1
ATOM 1454 C C . GLU A 1 182 ? -20.953 -32.398 30.088 1.00 56.94 182 GLU A C 1
ATOM 1456 O O . GLU A 1 182 ? -21.497 -32.730 31.141 1.00 56.94 182 GLU A O 1
ATOM 1461 N N . ILE A 1 183 ? -21.608 -31.764 29.114 1.00 60.03 183 ILE A N 1
ATOM 1462 C CA . ILE A 1 183 ? -23.068 -31.747 29.038 1.00 60.03 183 ILE A CA 1
ATOM 1463 C C . ILE A 1 183 ? -23.488 -32.130 27.617 1.00 60.03 183 ILE A C 1
ATOM 1465 O O . ILE A 1 183 ? -23.204 -31.461 26.626 1.00 60.03 183 ILE A O 1
ATOM 1469 N N . THR A 1 184 ? -24.125 -33.291 27.610 1.00 50.97 184 THR A N 1
ATOM 1470 C CA . THR A 1 184 ? -25.029 -33.947 26.673 1.00 50.97 184 THR A CA 1
ATOM 1471 C C . THR A 1 184 ? -25.686 -33.129 25.556 1.00 50.97 184 THR A C 1
ATOM 1473 O O . THR A 1 184 ? -26.198 -32.026 25.724 1.00 50.97 184 THR A O 1
ATOM 1476 N N . GLN A 1 185 ? -25.776 -33.818 24.417 1.00 54.34 185 GLN A N 1
ATOM 1477 C CA . GLN A 1 185 ? -26.669 -33.592 23.282 1.00 54.34 185 GLN A CA 1
ATOM 1478 C C . GLN A 1 185 ? -28.131 -33.398 23.718 1.00 54.34 185 GLN A C 1
ATOM 1480 O O . GLN A 1 185 ? -28.617 -34.156 24.557 1.00 54.34 185 GLN A O 1
ATOM 1485 N N . SER A 1 186 ? -28.867 -32.498 23.056 1.00 53.31 186 SER A N 1
ATOM 1486 C CA . SER A 1 186 ? -30.284 -32.711 22.722 1.00 53.31 186 SER A CA 1
ATOM 1487 C C . SER A 1 186 ? -30.797 -31.762 21.640 1.00 53.31 186 SER A C 1
ATOM 1489 O O . SER A 1 186 ? -30.306 -30.656 21.442 1.00 53.31 186 SER A O 1
ATOM 1491 N N . ALA A 1 187 ? -31.773 -32.308 20.927 1.00 45.91 187 ALA A N 1
ATOM 1492 C CA . ALA A 1 187 ? -32.382 -31.917 19.672 1.00 45.91 187 ALA A CA 1
ATOM 1493 C C . ALA A 1 187 ? -33.103 -30.558 19.627 1.00 45.91 187 ALA A C 1
ATOM 1495 O O . ALA A 1 187 ? -33.562 -30.034 20.633 1.00 45.91 187 ALA A O 1
ATOM 1496 N N . ALA A 1 188 ? -33.265 -30.111 18.375 1.00 53.16 188 ALA A N 1
ATOM 1497 C CA . ALA A 1 188 ? -34.448 -29.491 17.776 1.00 53.16 188 ALA A CA 1
ATOM 1498 C C . ALA A 1 188 ? -35.177 -28.385 18.554 1.00 53.16 188 ALA A C 1
ATOM 1500 O O . ALA A 1 188 ? -35.845 -28.639 19.548 1.00 53.16 188 ALA A O 1
ATOM 1501 N N . ASN A 1 189 ? -35.230 -27.197 17.947 1.00 50.00 189 ASN A N 1
ATOM 1502 C CA . ASN A 1 189 ? -36.509 -26.514 17.789 1.00 50.00 189 ASN A CA 1
ATOM 1503 C C . ASN A 1 189 ? -36.516 -25.580 16.575 1.00 50.00 189 ASN A C 1
ATOM 1505 O O . ASN A 1 189 ? -35.625 -24.762 16.363 1.00 50.00 189 ASN A O 1
ATOM 1509 N N . SER A 1 190 ? -37.562 -25.780 15.783 1.00 49.38 190 SER A N 1
ATOM 1510 C CA . SER A 1 190 ? -38.064 -24.952 14.694 1.00 49.38 190 SER A CA 1
ATOM 1511 C C . SER A 1 190 ? -38.612 -23.612 15.205 1.00 49.38 190 SER A C 1
ATOM 1513 O O . SER A 1 190 ? -38.765 -23.433 16.410 1.00 49.38 190 SER A O 1
ATOM 1515 N N . THR A 1 191 ? -39.051 -22.769 14.257 1.00 42.75 191 THR A N 1
ATOM 1516 C CA . THR A 1 191 ? -39.776 -21.477 14.383 1.00 42.75 191 THR A CA 1
ATOM 1517 C C . THR A 1 191 ? -38.864 -20.254 14.539 1.00 42.75 191 THR A C 1
ATOM 1519 O O . THR A 1 191 ? -37.861 -20.314 15.228 1.00 42.75 191 THR A O 1
ATOM 1522 N N . SER A 1 192 ? -39.098 -19.097 13.925 1.00 51.84 192 SER A N 1
ATOM 1523 C CA . SER A 1 192 ? -40.055 -18.632 12.912 1.00 51.84 192 SER A CA 1
ATOM 1524 C C . SER A 1 192 ? -39.628 -17.217 12.494 1.00 51.84 192 SER A C 1
ATOM 1526 O O . SER A 1 192 ? -39.049 -16.494 13.299 1.00 51.84 192 SER A O 1
ATOM 1528 N N . ASN A 1 193 ? -39.953 -16.855 11.252 1.00 50.00 193 ASN A N 1
ATOM 1529 C CA . ASN A 1 193 ? -40.151 -15.513 10.687 1.00 50.00 193 ASN A CA 1
ATOM 1530 C C . ASN A 1 193 ? -39.938 -14.300 11.605 1.00 50.00 193 ASN A C 1
ATOM 1532 O O . ASN A 1 193 ? -40.707 -14.123 12.544 1.00 50.00 193 ASN A O 1
ATOM 1536 N N . LEU A 1 194 ? -39.062 -13.380 11.192 1.00 56.09 194 LEU A N 1
ATOM 1537 C CA . LEU A 1 194 ? -39.297 -11.940 11.337 1.00 56.09 194 LEU A CA 1
ATOM 1538 C C . LEU A 1 194 ? -38.695 -11.198 10.133 1.00 56.09 194 LEU A C 1
ATOM 1540 O O . LEU A 1 194 ? -37.497 -10.922 10.078 1.00 56.09 194 LEU A O 1
ATOM 1544 N N . ASP A 1 195 ? -39.574 -10.892 9.178 1.00 51.41 195 ASP A N 1
ATOM 1545 C CA . ASP A 1 195 ? -39.468 -9.740 8.286 1.00 51.41 195 ASP A CA 1
ATOM 1546 C C . ASP A 1 195 ? -39.277 -8.474 9.127 1.00 51.41 195 ASP A C 1
ATOM 1548 O O . ASP A 1 195 ? -40.128 -8.133 9.951 1.00 51.41 195 ASP A O 1
ATOM 1552 N N . VAL A 1 196 ? -38.173 -7.763 8.908 1.00 60.09 196 VAL A N 1
ATOM 1553 C CA . VAL A 1 196 ? -38.025 -6.381 9.368 1.00 60.09 196 VAL A CA 1
ATOM 1554 C C . VAL A 1 196 ? -37.524 -5.547 8.198 1.00 60.09 196 VAL A C 1
ATOM 1556 O O . VAL A 1 196 ? -36.330 -5.418 7.932 1.00 60.09 196 VAL A O 1
ATOM 1559 N N . ASP A 1 197 ? -38.510 -5.000 7.497 1.00 53.69 197 ASP A N 1
ATOM 1560 C CA . ASP A 1 197 ? -38.414 -3.887 6.568 1.00 53.69 197 ASP A CA 1
ATOM 1561 C C . ASP A 1 197 ? -38.000 -2.623 7.346 1.00 53.69 197 ASP A C 1
ATOM 1563 O O . ASP A 1 197 ? -38.738 -2.136 8.206 1.00 53.69 197 ASP A O 1
ATOM 1567 N N . VAL A 1 198 ? -36.792 -2.104 7.098 1.00 61.34 198 VAL A N 1
ATOM 1568 C CA . VAL A 1 198 ? -36.374 -0.778 7.578 1.00 61.34 198 VAL A CA 1
ATOM 1569 C C . VAL A 1 198 ? -35.732 -0.006 6.429 1.00 61.34 198 VAL A C 1
ATOM 1571 O O . VAL A 1 198 ? -34.530 -0.054 6.182 1.00 61.34 198 VAL A O 1
ATOM 1574 N N . GLY A 1 199 ? -36.574 0.788 5.772 1.00 53.91 199 GLY A N 1
ATOM 1575 C CA . GLY A 1 199 ? -36.473 2.234 5.951 1.00 53.91 199 GLY A CA 1
ATOM 1576 C C . GLY A 1 199 ? -35.403 2.940 5.125 1.00 53.91 199 GLY A C 1
ATOM 1577 O O . GLY A 1 199 ? -34.390 3.412 5.638 1.00 53.91 199 GLY A O 1
ATOM 1578 N N . THR A 1 200 ? -35.716 3.147 3.851 1.00 53.38 200 THR A N 1
ATOM 1579 C CA . THR A 1 200 ? -35.103 4.160 2.992 1.00 53.38 200 THR A CA 1
ATOM 1580 C C . THR A 1 200 ? -35.279 5.560 3.603 1.00 53.38 200 THR A C 1
ATOM 1582 O O . THR A 1 200 ? -36.395 6.066 3.711 1.00 53.38 200 THR A O 1
ATOM 1585 N N . ARG A 1 201 ? -34.182 6.244 3.954 1.00 56.97 201 ARG A N 1
ATOM 1586 C CA . ARG A 1 201 ? -34.176 7.708 4.128 1.00 56.97 201 ARG A CA 1
ATOM 1587 C C . ARG A 1 201 ? -33.024 8.343 3.361 1.00 56.97 201 ARG A C 1
ATOM 1589 O O . ARG A 1 201 ? -31.905 8.470 3.841 1.00 56.97 201 ARG A O 1
ATOM 1596 N N . HIS A 1 202 ? -33.356 8.783 2.152 1.00 50.84 202 HIS A N 1
ATOM 1597 C CA . HIS A 1 202 ? -32.732 9.932 1.509 1.00 50.84 202 HIS A CA 1
ATOM 1598 C C . HIS A 1 202 ? -33.037 11.206 2.305 1.00 50.84 202 HIS A C 1
ATOM 1600 O O . HIS A 1 202 ? -34.194 11.417 2.673 1.00 50.84 202 HIS A O 1
ATOM 1606 N N . LYS A 1 203 ? -32.025 12.059 2.509 1.00 57.22 203 LYS A N 1
ATOM 1607 C CA . LYS A 1 203 ? -32.077 13.535 2.416 1.00 57.22 203 LYS A CA 1
ATOM 1608 C C . LYS A 1 203 ? -30.757 14.127 2.917 1.00 57.22 203 LYS A C 1
ATOM 1610 O O . LYS A 1 203 ? -30.313 13.802 4.010 1.00 57.22 203 LYS A O 1
ATOM 1615 N N . GLY A 1 204 ? -30.165 15.015 2.123 1.00 49.62 204 GLY A N 1
ATOM 1616 C CA . GLY A 1 204 ? -28.975 15.768 2.516 1.00 49.62 204 GLY A CA 1
ATOM 1617 C C . GLY A 1 204 ? -28.292 16.466 1.347 1.00 49.62 204 GLY A C 1
ATOM 1618 O O . GLY A 1 204 ? -27.107 16.265 1.117 1.00 49.62 204 GLY A O 1
ATOM 1619 N N . THR A 1 205 ? -29.060 17.224 0.567 1.00 55.56 205 THR A N 1
ATOM 1620 C CA . THR A 1 205 ? -28.563 18.139 -0.466 1.00 55.56 205 THR A CA 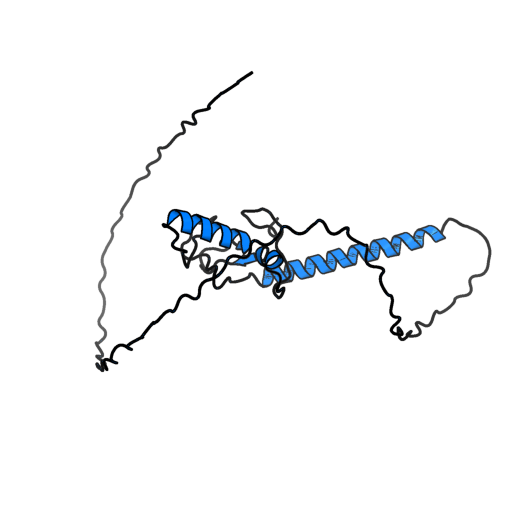1
ATOM 1621 C C . THR A 1 205 ? -27.776 19.304 0.136 1.00 55.56 205 THR A C 1
ATOM 1623 O O . THR A 1 205 ? -28.065 19.777 1.232 1.00 55.56 205 THR A O 1
ATOM 1626 N N . ALA A 1 206 ? -26.791 19.735 -0.646 1.00 52.50 206 ALA A N 1
ATOM 1627 C CA . ALA A 1 206 ? -25.787 20.765 -0.425 1.00 52.50 206 ALA A CA 1
ATOM 1628 C C . ALA A 1 206 ? -26.281 22.128 0.092 1.00 52.50 206 ALA A C 1
ATOM 1630 O O . ALA A 1 206 ? -27.341 22.606 -0.302 1.00 52.50 206 ALA A O 1
ATOM 1631 N N . LEU A 1 207 ? -25.397 22.829 0.810 1.00 61.19 207 LEU A N 1
ATOM 1632 C CA . LEU A 1 207 ? -25.229 24.271 0.629 1.00 61.19 207 LEU A CA 1
ATOM 1633 C C . LEU A 1 207 ? -23.757 24.646 0.859 1.00 61.19 207 LEU A C 1
ATOM 1635 O O . LEU A 1 207 ? -23.256 24.640 1.980 1.00 61.19 207 LEU A O 1
ATOM 1639 N N . LEU A 1 208 ? -23.055 24.915 -0.238 1.00 61.62 208 LEU A N 1
ATOM 1640 C CA . LEU A 1 208 ? -21.661 25.345 -0.268 1.00 61.62 208 LEU A CA 1
ATOM 1641 C C . LEU A 1 208 ? -21.675 26.877 -0.305 1.00 61.62 208 LEU A C 1
ATOM 1643 O O . LEU A 1 208 ? -22.124 27.470 -1.284 1.00 61.62 208 LEU A O 1
ATOM 1647 N N . HIS A 1 209 ? -21.254 27.512 0.788 1.00 61.19 209 HIS A N 1
ATOM 1648 C CA . HIS A 1 209 ? -21.126 28.965 0.876 1.00 61.19 209 HIS A CA 1
ATOM 1649 C C . HIS A 1 209 ? -19.788 29.375 0.247 1.00 61.19 209 HIS A C 1
ATOM 1651 O O . HIS A 1 209 ? -18.721 28.981 0.715 1.00 61.19 209 HIS A O 1
ATOM 1657 N N . GLN A 1 210 ? -19.858 30.136 -0.840 1.00 64.75 210 GLN A N 1
ATOM 1658 C CA . GLN A 1 210 ? -18.712 30.654 -1.577 1.00 64.75 210 GLN A CA 1
ATOM 1659 C C . GLN A 1 210 ? -18.336 32.021 -0.985 1.00 64.75 210 GLN A C 1
ATOM 1661 O O . GLN A 1 210 ? -19.120 32.964 -1.053 1.00 64.75 210 GLN A O 1
ATOM 1666 N N . GLN A 1 211 ? -17.155 32.129 -0.373 1.00 62.47 211 GLN A N 1
ATOM 1667 C CA . GLN A 1 211 ? -16.603 33.410 0.071 1.00 62.47 211 GLN A CA 1
ATOM 1668 C C . GLN A 1 211 ? -15.820 34.044 -1.081 1.00 62.47 211 GLN A C 1
ATOM 1670 O O . GLN A 1 211 ? -14.851 33.474 -1.576 1.00 62.47 211 GLN A O 1
ATOM 1675 N N . SER A 1 212 ? -16.260 35.227 -1.505 1.00 69.12 212 SER A N 1
ATOM 1676 C CA . SER A 1 212 ? -15.494 36.129 -2.361 1.00 69.12 212 SER A CA 1
ATOM 1677 C C . SER A 1 212 ? -14.906 37.229 -1.488 1.00 69.12 212 SER A C 1
ATOM 1679 O O . SER A 1 212 ? -15.651 38.070 -0.995 1.00 69.12 212 SER A O 1
ATOM 1681 N N . SER A 1 213 ? -13.584 37.255 -1.350 1.00 65.19 213 SER A N 1
ATOM 1682 C CA . SER A 1 213 ? -12.863 38.407 -0.806 1.00 65.19 213 SER A CA 1
ATOM 1683 C C . SER A 1 213 ? -11.802 38.819 -1.816 1.00 65.19 213 SER A C 1
ATOM 1685 O O . SER A 1 213 ? -10.719 38.246 -1.885 1.00 65.19 213 SER A O 1
ATOM 1687 N N . LYS A 1 214 ? -12.173 39.796 -2.646 1.00 66.06 214 LYS A N 1
ATOM 1688 C CA . LYS A 1 214 ? -11.250 40.665 -3.375 1.00 66.06 214 LYS A CA 1
ATOM 1689 C C . LYS A 1 214 ? -10.726 41.701 -2.385 1.00 66.06 214 LYS A C 1
ATOM 1691 O O . LYS A 1 214 ? -11.534 42.394 -1.773 1.00 66.06 214 LYS A O 1
ATOM 1696 N N . THR A 1 215 ? -9.416 41.878 -2.315 1.00 59.69 215 THR A N 1
ATOM 1697 C CA . THR A 1 215 ? -8.819 43.139 -1.863 1.00 59.69 215 THR A CA 1
ATOM 1698 C C . THR A 1 215 ? -7.738 43.549 -2.847 1.00 59.69 215 THR A C 1
ATOM 1700 O O . THR A 1 215 ? -6.998 42.702 -3.351 1.00 59.69 215 THR A O 1
ATOM 1703 N N . ALA A 1 216 ? -7.799 44.840 -3.161 1.00 66.38 216 ALA A N 1
ATOM 1704 C CA . ALA A 1 216 ? -6.991 45.599 -4.100 1.00 66.38 216 ALA A CA 1
ATOM 1705 C C . ALA A 1 216 ? -5.589 45.901 -3.562 1.00 66.38 216 ALA A C 1
ATOM 1707 O O . ALA A 1 216 ? -5.406 45.804 -2.326 1.00 66.38 216 ALA A O 1
#

pLDDT: mean 75.87, std 19.22, range [42.75, 98.5]

Foldseek 3Di:
DPQAFPPPRDGAALDCPDPDVVNQQRFWFWWPDPVDRHIGGLVVVVVQQQVVCVVVVNDRDQADADPPPRHTRGAGSVDTHTPNVSSVVVVVVVVVVVVVVVVVVVVVVVVVPPPDDDDDDDDPPPDDPPDDPPDPPPDPDPDPPDDDDDDDDPDPPPDDDDPDPPPDDDDDDDPDDDDDDDDDDDDDDDDDDDDDDDDDDDDDDDDDDDDDDDDD

Radius of gyration: 33.04 Å; chains: 1; bounding box: 81×80×94 Å

Secondary structure (DSSP, 8-state):
-TTB-TTT-PBPP--TT---HHHHTTSEEEPSSTT---EEEHHHHHHHHHHHHHHTTT---SSB--TTT--TT-B-SSS--B-HHHHHHHHHHHHHHHHHHHHHHHHHTTGGGSSS--------------------------------PPPP-----------------PPP--------------------------------------------

InterPro domains:
  IPR013083 Zinc finger, RING/FYVE/PHD-type [G3DSA:3.30.40.10] (1-104)
  IPR017907 Zinc finger, RING-type, conserved site [PS00518] (36-45)

Sequence (216 aa):
EYTKCGICITKFSSYRDNKNPEIRKHLPVLSSSQRCDHWFCHGCILREQLRVAEENIGRIPKWIKCMHCREKTSFNPAEPKYHRLLIDLLARAQKYAAAQVKNEEQESCVDMQLNLGSSSNAMFMKRECDAVDDDEGDREMKRPKLLLAPSPQLVQVKEEPVECDDQYDPPPLVDSASPMSEITQSAANSTSNLDVDVGTRHKGTALLHQQSSKTA